Protein 1SR8 (pdb70)

Radius of gyration: 19.99 Å; Cα contacts (8 Å, |Δi|>4): 660; chains: 1; bounding box: 62×49×31 Å

Foldseek 3Di:
DAAQLFLGFDDDPQQDDDPCVRVCRLQNQWDGFNDGTFGWWFFLLLQLLFQFLQLLVQQPHFAQWDWFAALSGHIHIAGWHYHNNKIKGFTAGTQAVDDLRHRFIKIKGWDAAADEAEDAQFWDAPNHTQEDPRSVVRSVVSNVVSCVVSVNGTYMYMYTPCFQVSVVPVPCVVVRTHRGDHGDDNGRIRDRDDVSSLLRVLVSQLVAQAAEEEQDDVQQVVCCPPPVNHSYDHNRLVVVSNLVRPHHYEYTYEQVSQCVNQVHSVSNVVVCVVSVYYHHYD

Nearest PDB structures (foldseek):
  1sr8-assembly1_A  TM=1.004E+00  e=5.370E-68  Archaeoglobus fulgidus DSM 4304
  4jzy-assembly1_B  TM=3.510E-01  e=1.996E+00  Drosophila melanogaster
  2pl5-assembly1_A-2  TM=1.782E-01  e=1.543E+00  Leptospira interrogans

Solvent-accessible surface area: 13913 Å² total; per-residue (Å²): 176,17,65,0,34,12,7,60,0,82,0,13,130,161,10,53,140,73,117,64,0,101,160,50,0,176,34,0,35,43,0,5,1,85,112,35,66,11,137,5,0,0,9,6,0,0,0,0,0,0,0,0,12,0,0,1,5,5,84,108,91,164,15,108,109,13,108,0,14,6,57,25,64,20,76,3,94,2,124,16,118,12,114,151,0,71,0,83,2,138,12,80,3,35,56,47,114,141,25,45,14,85,24,10,11,0,20,0,68,33,30,171,85,78,20,19,71,25,13,134,6,3,0,52,88,98,74,128,74,13,26,45,187,23,0,75,96,3,0,62,88,1,25,81,88,2,18,190,114,32,144,30,102,11,0,0,96,0,4,0,46,82,0,97,100,26,6,126,138,47,20,21,97,174,86,38,18,127,36,1,4,23,0,92,6,52,16,0,13,15,35,0,38,20,158,74,1,9,95,4,0,16,80,0,0,98,74,55,108,114,0,0,0,0,6,22,53,122,0,4,93,77,0,118,152,103,25,99,107,36,39,9,0,21,0,8,50,55,0,73,55,0,22,133,5,110,14,84,44,8,1,0,0,79,68,34,64,0,90,105,23,20,57,35,69,86,73,10,107,83,46,8,219,99,69,72,12,153,23,18,70,48

Structure (mmCIF, N/CA/C/O backbone):
data_1SR8
#
_entry.id   1SR8
#
_cell.length_a   79.035
_cell.length_b   75.912
_cell.length_c   63.032
_cell.angle_alpha   90.00
_cell.angle_beta   113.70
_cell.angle_gamma   90.00
#
_symmetry.space_group_name_H-M   'C 1 2 1'
#
loop_
_entity.id
_entity.type
_entity.pdbx_description
1 polymer 'cobalamin biosynthesis protein (cbiD)'
2 water water
#
loop_
_atom_site.group_PDB
_atom_site.id
_atom_site.type_symbol
_atom_site.label_atom_id
_atom_site.label_alt_id
_atom_site.label_comp_id
_atom_site.label_asym_id
_atom_site.label_entity_id
_atom_site.label_seq_id
_atom_site.pdbx_PDB_ins_code
_atom_site.Cartn_x
_atom_site.Cartn_y
_atom_site.Cartn_z
_atom_site.occupancy
_atom_site.B_iso_or_equiv
_atom_site.auth_seq_id
_atom_site.auth_comp_id
_atom_site.auth_asym_id
_atom_site.auth_atom_id
_atom_site.pdbx_PDB_model_num
ATOM 1 N N . MET A 1 1 ? 3.266 84.578 19.323 1.00 40.87 1 MET A N 1
ATOM 2 C CA . MET A 1 1 ? 4.006 83.713 18.363 1.00 39.78 1 MET A CA 1
ATOM 3 C C . MET A 1 1 ? 3.203 82.460 18.017 1.00 39.24 1 MET A C 1
ATOM 4 O O . MET A 1 1 ? 2.161 82.188 18.618 1.00 39.32 1 MET A O 1
ATOM 9 N N . LEU A 1 2 ? 3.694 81.706 17.038 1.00 37.13 2 LEU A N 1
ATOM 10 C CA . LEU A 1 2 ? 3.027 80.489 16.589 1.00 35.28 2 LEU A CA 1
ATOM 11 C C . LEU A 1 2 ? 3.818 79.251 17.029 1.00 34.29 2 LEU A C 1
ATOM 12 O O . LEU A 1 2 ? 4.934 79.017 16.572 1.00 35.57 2 LEU A O 1
ATOM 17 N N . ILE A 1 3 ? 3.227 78.467 17.924 1.00 32.97 3 ILE A N 1
ATOM 18 C CA . ILE A 1 3 ? 3.859 77.262 18.455 1.00 31.18 3 ILE A CA 1
ATOM 19 C C . ILE A 1 3 ? 3.179 75.993 17.940 1.00 30.71 3 ILE A C 1
ATOM 20 O O . ILE A 1 3 ? 1.948 75.909 17.910 1.00 30.48 3 ILE A O 1
ATOM 25 N N . ASP A 1 4 ? 3.974 75.004 17.535 1.00 28.92 4 ASP A N 1
ATOM 26 C CA . ASP A 1 4 ? 3.402 73.745 17.075 1.00 26.62 4 ASP A CA 1
ATOM 27 C C . ASP A 1 4 ? 2.672 73.148 18.273 1.00 24.90 4 ASP A C 1
ATOM 28 O O . ASP A 1 4 ? 3.255 73.027 19.347 1.00 26.05 4 ASP A O 1
ATOM 33 N N . PRO A 1 5 ? 1.391 72.765 18.111 1.00 23.11 5 PRO A N 1
ATOM 34 C CA . PRO A 1 5 ? 0.641 72.194 19.236 1.00 21.66 5 PRO A CA 1
ATOM 35 C C . PRO A 1 5 ? 1.105 70.836 19.756 1.00 21.79 5 PRO A C 1
ATOM 36 O O . PRO A 1 5 ? 0.736 70.439 20.855 1.00 23.15 5 PRO A O 1
ATOM 40 N N . ILE A 1 6 ? 1.919 70.128 18.983 1.00 22.31 6 ILE A N 1
ATOM 41 C CA . ILE A 1 6 ? 2.396 68.814 19.399 1.00 22.08 6 ILE A CA 1
ATOM 42 C C . ILE A 1 6 ? 3.844 68.823 19.872 1.00 23.26 6 ILE A C 1
ATOM 43 O O . ILE A 1 6 ? 4.128 68.439 21.015 1.00 23.76 6 ILE A O 1
ATOM 48 N N . GLU A 1 7 ? 4.759 69.268 19.013 1.00 21.78 7 GLU A N 1
ATOM 49 C CA . GLU A 1 7 ? 6.160 69.288 19.391 1.00 21.19 7 GLU A CA 1
ATOM 50 C C . GLU A 1 7 ? 6.565 70.549 20.135 1.00 21.74 7 GLU A C 1
ATOM 51 O O . GLU A 1 7 ? 7.676 70.638 20.644 1.00 21.58 7 GLU A O 1
ATOM 57 N N . LEU A 1 8 ? 5.670 71.530 20.172 1.00 22.37 8 LEU A N 1
ATOM 58 C CA . LEU A 1 8 ? 5.887 72.770 20.920 1.00 24.30 8 LEU A CA 1
ATOM 59 C C . LEU A 1 8 ? 6.981 73.772 20.529 1.00 25.56 8 LEU A C 1
ATOM 60 O O . LEU A 1 8 ? 7.274 74.697 21.292 1.00 25.93 8 LEU A O 1
ATOM 65 N N . TYR A 1 9 ? 7.593 73.610 19.365 1.00 26.51 9 TYR A N 1
ATOM 66 C CA . TYR A 1 9 ? 8.609 74.566 18.954 1.00 26.13 9 TYR A CA 1
ATOM 67 C C . TYR A 1 9 ? 7.897 75.742 18.300 1.00 28.23 9 TYR A C 1
ATOM 68 O O . TYR A 1 9 ? 6.694 75.681 18.011 1.00 25.91 9 TYR A O 1
ATOM 77 N N . ARG A 1 10 ? 8.641 76.818 18.079 1.00 30.21 10 ARG A N 1
ATOM 78 C CA . ARG A 1 10 ? 8.088 78.007 17.457 1.00 32.47 10 ARG A CA 1
ATOM 79 C C . ARG A 1 10 ? 8.444 78.043 15.982 1.00 32.39 10 ARG A C 1
ATOM 80 O O . ARG A 1 10 ? 9.483 77.529 15.566 1.00 30.67 10 ARG A O 1
ATOM 88 N N . TYR A 1 11 ? 7.565 78.646 15.192 1.00 35.06 11 TYR A N 1
ATOM 89 C CA . TYR A 1 11 ? 7.798 78.770 13.764 1.00 37.86 11 TYR A CA 1
ATOM 90 C C . TYR A 1 11 ? 8.366 80.154 13.481 1.00 39.75 11 TYR A C 1
ATOM 91 O O . TYR A 1 11 ? 7.899 81.150 14.041 1.00 40.44 11 TYR A O 1
ATOM 100 N N . PRO A 1 12 ? 9.401 80.232 12.626 1.00 41.24 12 PRO A N 1
ATOM 101 C CA . PRO A 1 12 ? 10.015 81.518 12.282 1.00 43.34 12 PRO A CA 1
ATOM 102 C C . PRO A 1 12 ? 8.918 82.473 11.816 1.00 45.98 12 PRO A C 1
ATOM 103 O O . PRO A 1 12 ? 8.181 82.160 10.882 1.00 47.66 12 PRO A O 1
ATOM 107 N N . GLU A 1 13 ? 8.799 83.629 12.459 1.00 48.57 13 GLU A N 1
ATOM 108 C CA . GLU A 1 13 ? 7.756 84.575 12.080 1.00 50.75 13 GLU A CA 1
ATOM 109 C C . GLU A 1 13 ? 7.779 84.961 10.604 1.00 49.76 13 GLU A C 1
ATOM 110 O O . GLU A 1 13 ? 6.762 85.351 10.044 1.00 50.32 13 GLU A O 1
ATOM 116 N N . LYS A 1 14 ? 8.939 84.851 9.975 1.00 50.10 14 LYS A N 1
ATOM 117 C CA . LYS A 1 14 ? 9.068 85.198 8.569 1.00 50.79 14 LYS A CA 1
ATOM 118 C C . LYS A 1 14 ? 8.530 84.115 7.625 1.00 51.15 14 LYS A C 1
ATOM 119 O O . LYS A 1 14 ? 8.473 84.315 6.407 1.00 52.09 14 LYS A O 1
ATOM 125 N N . TRP A 1 15 ? 8.136 82.974 8.191 1.00 50.69 15 TRP A N 1
ATOM 126 C CA . TRP A 1 15 ? 7.593 81.847 7.420 1.00 48.44 15 TRP A CA 1
ATOM 127 C C . TRP A 1 15 ? 6.081 81.968 7.348 1.00 47.75 15 TRP A C 1
ATOM 128 O O . TRP A 1 15 ? 5.432 81.405 6.460 1.00 47.09 15 TRP A O 1
ATOM 139 N N . ILE A 1 16 ? 5.536 82.698 8.314 1.00 47.74 16 ILE A N 1
ATOM 140 C CA . ILE A 1 16 ? 4.108 82.921 8.419 1.00 47.81 16 ILE A CA 1
ATOM 141 C C . ILE A 1 16 ? 3.696 84.071 7.522 1.00 49.96 16 ILE A C 1
ATOM 142 O O . ILE A 1 16 ? 3.898 85.244 7.843 1.00 50.61 16 ILE A O 1
ATOM 147 N N . LYS A 1 17 ? 3.134 83.710 6.380 1.00 51.11 17 LYS A N 1
ATOM 148 C CA . LYS A 1 17 ? 2.656 84.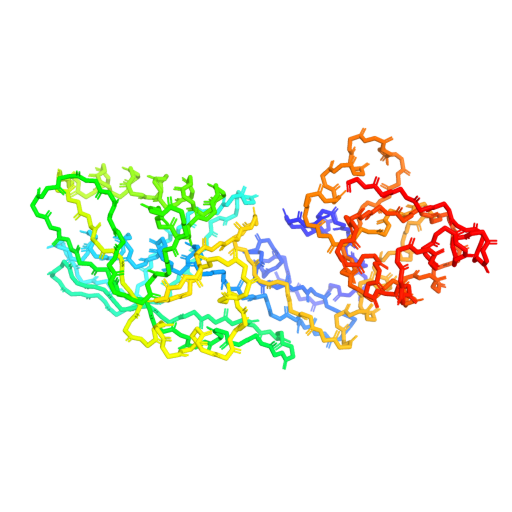658 5.387 1.00 51.82 17 LYS A CA 1
ATOM 149 C C . LYS A 1 17 ? 1.362 83.998 4.955 1.00 52.48 17 LYS A C 1
ATOM 150 O O . LYS A 1 17 ? 1.323 83.251 3.974 1.00 54.24 17 LYS A O 1
ATOM 156 N N . ASP A 1 18 ? 0.299 84.265 5.705 1.00 51.88 18 ASP A N 1
ATOM 157 C CA . ASP A 1 18 ? -0.978 83.628 5.423 1.00 50.94 18 ASP A CA 1
ATOM 158 C C . ASP A 1 18 ? -1.803 83.930 6.663 1.00 51.68 18 ASP A C 1
ATOM 159 O O . ASP A 1 18 ? -1.288 83.821 7.785 1.00 52.41 18 ASP A O 1
ATOM 164 N N . ARG A 1 19 ? -3.064 84.314 6.505 1.00 52.37 19 ARG A N 1
ATOM 165 C CA . ARG A 1 19 ? -3.879 84.560 7.703 1.00 53.12 19 ARG A CA 1
ATOM 166 C C . ARG A 1 19 ? -4.448 83.191 8.138 1.00 53.21 19 ARG A C 1
ATOM 167 O O . ARG A 1 19 ? -4.992 83.018 9.249 1.00 52.68 19 ARG A O 1
ATOM 169 N N . ASP A 1 20 ? -4.285 82.221 7.247 1.00 53.55 20 ASP A N 1
ATOM 170 C CA . ASP A 1 20 ? -4.768 80.871 7.450 1.00 53.65 20 ASP A CA 1
ATOM 171 C C . ASP A 1 20 ? -3.689 79.995 8.107 1.00 53.13 20 ASP A C 1
ATOM 172 O O . ASP A 1 20 ? -3.982 78.908 8.612 1.00 52.94 20 ASP A O 1
ATOM 177 N N . ALA A 1 21 ? -2.449 80.487 8.105 1.00 51.08 21 ALA A N 1
ATOM 178 C CA . ALA A 1 21 ? -1.298 79.773 8.662 1.00 48.48 21 ALA A CA 1
ATOM 179 C C . ALA A 1 21 ? -1.459 79.255 10.091 1.00 47.68 21 ALA A C 1
ATOM 180 O O . ALA A 1 21 ? -0.959 78.184 10.427 1.00 45.81 21 ALA A O 1
ATOM 182 N N . GLU A 1 22 ? -2.141 80.012 10.941 1.00 48.24 22 GLU A N 1
ATOM 183 C CA . GLU A 1 22 ? -2.320 79.569 12.313 1.00 48.14 22 GLU A CA 1
ATOM 184 C C . GLU A 1 22 ? -3.410 78.529 12.476 1.00 46.77 22 GLU A C 1
ATOM 185 O O . GLU A 1 22 ? -3.320 77.683 13.360 1.00 48.15 22 GLU A O 1
ATOM 191 N N . LYS A 1 23 ? -4.446 78.606 11.646 1.00 44.99 23 LYS A N 1
ATOM 192 C CA . LYS A 1 23 ? -5.552 77.655 11.716 1.00 42.95 23 LYS A CA 1
ATOM 193 C C . LYS A 1 23 ? -5.019 76.266 11.351 1.00 40.83 23 LYS A C 1
ATOM 194 O O . LYS A 1 23 ? -5.365 75.264 11.983 1.00 40.06 23 LYS A O 1
ATOM 200 N N . LYS A 1 24 ? -4.162 76.221 10.336 1.00 37.50 24 LYS A N 1
ATOM 201 C CA . LYS A 1 24 ? -3.570 74.972 9.885 1.00 36.36 24 LYS A CA 1
ATOM 202 C C . LYS A 1 24 ? -2.604 74.427 10.936 1.00 34.66 24 LYS A C 1
ATOM 203 O O . LYS A 1 24 ? -2.655 73.248 11.282 1.00 34.13 24 LYS A O 1
ATOM 209 N N . VAL A 1 25 ? -1.734 75.289 11.448 1.00 32.43 25 VAL A N 1
ATOM 210 C CA . VAL A 1 25 ? -0.768 74.883 12.460 1.00 31.89 25 VAL A CA 1
ATOM 211 C C . VAL A 1 25 ? -1.462 74.428 13.739 1.00 31.49 25 VAL A C 1
ATOM 212 O O . VAL A 1 25 ? -1.154 73.367 14.278 1.00 31.72 25 VAL A O 1
ATOM 216 N N . ARG A 1 26 ? -2.401 75.233 14.219 1.00 31.08 26 ARG A N 1
ATOM 217 C CA . ARG A 1 26 ? -3.154 74.918 15.430 1.00 32.19 26 ARG A CA 1
ATOM 218 C C . ARG A 1 26 ? -3.934 73.593 15.314 1.00 30.50 26 ARG A C 1
ATOM 219 O O . ARG A 1 26 ? -4.329 73.008 16.324 1.00 29.42 26 ARG A O 1
ATOM 227 N N . SER A 1 27 ? -4.142 73.120 14.086 1.00 28.33 27 SER A N 1
ATOM 228 C CA . SER A 1 27 ? -4.890 71.888 13.847 1.00 27.18 27 SER A CA 1
ATOM 229 C C . SER A 1 27 ? -4.061 70.614 14.028 1.00 26.92 27 SER A C 1
ATOM 230 O O . SER A 1 27 ? -4.602 69.508 14.052 1.00 27.21 27 SER A O 1
ATOM 233 N N . GLY A 1 28 ? -2.751 70.773 14.158 1.00 27.57 28 GLY A N 1
ATOM 234 C CA . GLY A 1 28 ? -1.876 69.623 14.309 1.00 26.89 28 GLY A CA 1
ATOM 235 C C . GLY A 1 28 ? -1.659 68.915 12.982 1.00 26.68 28 GLY A C 1
ATOM 236 O O . GLY A 1 28 ? -0.798 68.045 12.861 1.00 26.07 28 GLY A O 1
ATOM 237 N N . LEU A 1 29 ? -2.427 69.299 11.970 1.00 26.37 29 LEU A N 1
ATOM 238 C CA . LEU A 1 29 ? -2.311 68.662 10.665 1.00 26.90 29 LEU A CA 1
ATOM 239 C C . LEU A 1 29 ? -1.308 69.314 9.703 1.00 26.95 29 LEU A C 1
ATOM 240 O O . LEU A 1 29 ? -1.006 68.757 8.644 1.00 26.79 29 LEU A O 1
ATOM 245 N N . TYR A 1 30 ? -0.773 70.474 10.071 1.00 27.89 30 TYR A N 1
ATOM 246 C CA . TYR A 1 30 ? 0.196 71.132 9.208 1.00 27.90 30 TYR A CA 1
ATOM 247 C C . TYR A 1 30 ? 1.457 71.611 9.907 1.00 28.02 30 TYR A C 1
ATOM 248 O O . TYR A 1 30 ? 1.405 72.196 10.996 1.00 26.11 30 TYR A O 1
ATOM 257 N N . ILE A 1 31 ? 2.588 71.339 9.259 1.00 28.11 31 ILE A N 1
ATOM 258 C CA . ILE A 1 31 ? 3.899 71.776 9.717 1.00 28.65 31 ILE A CA 1
ATOM 259 C C . ILE A 1 31 ? 4.312 72.840 8.697 1.00 31.44 31 ILE A C 1
ATOM 260 O O . ILE A 1 31 ? 4.588 72.542 7.533 1.00 31.39 31 ILE A O 1
ATOM 265 N N . LEU A 1 32 ? 4.330 74.086 9.135 1.00 33.20 32 LEU A N 1
ATOM 266 C CA . LEU A 1 32 ? 4.696 75.189 8.267 1.00 35.09 32 LEU A CA 1
ATOM 267 C C . LEU A 1 32 ? 6.180 75.122 7.930 1.00 35.91 32 LEU A C 1
ATOM 268 O O . LEU A 1 32 ? 7.007 74.837 8.794 1.00 34.04 32 LEU A O 1
ATOM 273 N N . THR A 1 33 ? 6.509 75.352 6.662 1.00 37.90 33 THR A N 1
ATOM 274 C CA . THR A 1 33 ? 7.901 75.351 6.229 1.00 39.46 33 THR A CA 1
ATOM 275 C C . THR A 1 33 ? 8.266 76.722 5.665 1.00 41.54 33 THR A C 1
ATOM 276 O O . THR A 1 33 ? 7.431 77.634 5.593 1.00 39.90 33 THR A O 1
ATOM 280 N N . GLU A 1 34 ? 9.527 76.850 5.270 1.00 44.33 34 GLU A N 1
ATOM 281 C CA . GLU A 1 34 ? 10.061 78.087 4.711 1.00 47.19 34 GLU A CA 1
ATOM 282 C C . GLU A 1 34 ? 9.226 78.525 3.500 1.00 48.42 34 GLU A C 1
ATOM 283 O O . GLU A 1 34 ? 8.938 79.711 3.322 1.00 48.63 34 GLU A O 1
ATOM 289 N N . ASP A 1 35 ? 8.825 77.552 2.685 1.00 48.92 35 ASP A N 1
ATOM 290 C CA . ASP A 1 35 ? 8.030 77.828 1.494 1.00 49.27 35 ASP A CA 1
ATOM 291 C C . ASP A 1 35 ? 6.857 76.858 1.326 1.00 47.36 35 ASP A C 1
ATOM 292 O O . ASP A 1 35 ? 6.853 76.027 0.416 1.00 49.54 35 ASP A O 1
ATOM 297 N N . GLY A 1 36 ? 5.862 76.967 2.200 1.00 44.54 36 GLY A N 1
ATOM 298 C CA . GLY A 1 36 ? 4.709 76.088 2.101 1.00 41.20 36 GLY A CA 1
ATOM 299 C C . GLY A 1 36 ? 4.372 75.358 3.383 1.00 39.25 36 GLY A C 1
ATOM 300 O O . GLY A 1 36 ? 4.713 75.819 4.471 1.00 38.01 36 GLY A O 1
ATOM 301 N N . TYR A 1 37 ? 3.706 74.213 3.248 1.00 38.59 37 TYR A N 1
ATOM 302 C CA . TYR A 1 37 ? 3.298 73.393 4.389 1.00 38.56 37 TYR A CA 1
ATOM 303 C C . TYR A 1 37 ? 3.613 71.914 4.163 1.00 37.46 37 TYR A C 1
ATOM 304 O O . TYR A 1 37 ? 3.721 71.458 3.025 1.00 38.92 37 TYR A O 1
ATOM 313 N N . LEU A 1 38 ? 3.787 71.177 5.257 1.00 35.19 38 LEU A N 1
ATOM 314 C CA . LEU A 1 38 ? 3.995 69.733 5.194 1.00 32.23 38 LEU A CA 1
ATOM 315 C C . LEU A 1 38 ? 2.748 69.212 5.902 1.00 31.55 38 LEU A C 1
ATOM 316 O O . LEU A 1 38 ? 2.317 69.779 6.910 1.00 30.66 38 LEU A O 1
ATOM 321 N N . ARG A 1 39 ? 2.153 68.156 5.361 1.00 31.07 39 ARG A N 1
ATOM 322 C CA . ARG A 1 39 ? 0.935 67.587 5.931 1.00 30.48 39 ARG A CA 1
ATOM 323 C C . ARG A 1 39 ? 1.197 66.408 6.880 1.00 27.43 39 ARG A C 1
ATOM 324 O O . ARG A 1 39 ? 1.893 65.457 6.530 1.00 25.92 39 ARG A O 1
ATOM 332 N N . ARG A 1 40 ? 0.653 66.493 8.090 1.00 25.60 40 ARG A N 1
ATOM 333 C CA . ARG A 1 40 ? 0.776 65.403 9.052 1.00 25.29 40 ARG A CA 1
ATOM 334 C C . ARG A 1 40 ? -0.350 64.420 8.729 1.00 25.95 40 ARG A C 1
ATOM 335 O O . ARG A 1 40 ? -1.359 64.798 8.126 1.00 25.66 40 ARG A O 1
ATOM 343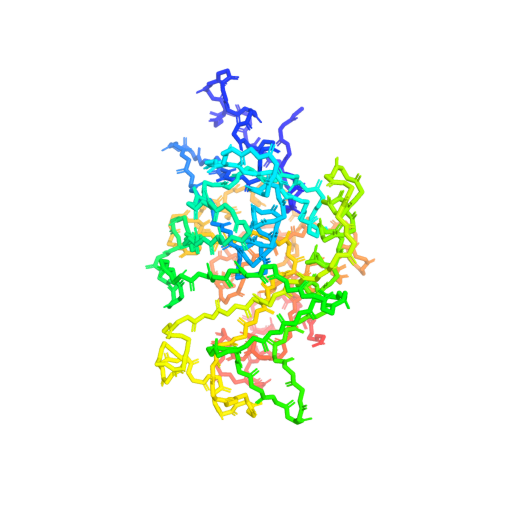 N N . GLY A 1 41 ? -0.187 63.166 9.134 1.00 24.81 41 GLY A N 1
ATOM 344 C CA . GLY A 1 41 ? -1.228 62.182 8.895 1.00 22.44 41 GLY A CA 1
ATOM 345 C C . GLY A 1 41 ? -1.882 61.827 10.213 1.00 21.53 41 GLY A C 1
ATOM 346 O O . GLY A 1 41 ? -1.634 62.483 11.226 1.00 19.71 41 GLY A O 1
ATOM 347 N N . ILE A 1 42 ? -2.739 60.811 10.202 1.00 20.93 42 ILE A N 1
ATOM 348 C CA . ILE A 1 42 ? -3.393 60.349 11.421 1.00 20.39 42 ILE A CA 1
ATOM 349 C C . ILE A 1 42 ? -2.922 58.921 11.641 1.00 20.68 42 ILE A C 1
ATOM 350 O O . ILE A 1 42 ? -2.734 58.167 10.683 1.00 21.31 42 ILE A O 1
ATOM 355 N N . THR A 1 43 ? -2.714 58.552 12.898 1.00 19.22 43 THR A N 1
ATOM 356 C CA . THR A 1 43 ? -2.254 57.210 13.228 1.00 18.14 43 THR A CA 1
ATOM 357 C C . THR A 1 43 ? -3.366 56.160 13.100 1.00 18.91 43 THR A C 1
ATOM 358 O O . THR A 1 43 ? -4.538 56.492 12.944 1.00 18.35 43 THR A O 1
ATOM 362 N N . THR A 1 44 ? -2.974 54.890 13.172 1.00 18.63 44 THR A N 1
ATOM 363 C CA . THR A 1 44 ? -3.914 53.779 13.139 1.00 18.08 44 THR A CA 1
ATOM 364 C C . THR A 1 44 ? -4.844 53.938 14.355 1.00 17.83 44 THR A C 1
ATOM 365 O O . THR A 1 44 ? -6.027 53.592 14.310 1.00 16.37 44 THR A O 1
ATOM 369 N N . GLY A 1 45 ? -4.293 54.476 15.442 1.00 16.46 45 GLY A N 1
ATOM 370 C CA . GLY A 1 45 ? -5.076 54.689 16.647 1.00 16.44 45 GLY A CA 1
ATOM 371 C C . GLY A 1 45 ? -6.143 55.742 16.415 1.00 17.65 45 GLY A C 1
ATOM 372 O O . GLY A 1 45 ? -7.294 55.576 16.834 1.00 17.95 45 GLY A O 1
ATOM 373 N N . THR A 1 46 ? -5.781 56.827 15.735 1.00 16.74 46 THR A N 1
ATOM 374 C CA . THR A 1 46 ? -6.747 57.882 15.469 1.00 16.20 46 THR A CA 1
ATOM 375 C C . THR A 1 46 ? -7.765 57.444 14.422 1.00 16.20 46 THR A C 1
ATOM 376 O O . THR A 1 46 ? -8.931 57.830 14.483 1.00 16.22 46 THR A O 1
ATOM 380 N N . THR A 1 47 ? -7.322 56.640 13.462 1.00 16.47 47 THR A N 1
ATOM 381 C CA . THR A 1 47 ? -8.210 56.161 12.409 1.00 17.95 47 THR A CA 1
ATOM 382 C C . THR A 1 47 ? -9.211 55.195 13.027 1.00 19.43 47 THR A C 1
ATOM 383 O O . THR A 1 47 ? -10.398 55.205 12.685 1.00 21.25 47 THR A O 1
ATOM 387 N N . ALA A 1 48 ? -8.738 54.378 13.961 1.00 19.40 48 ALA A N 1
ATOM 388 C CA . ALA A 1 48 ? -9.611 53.433 14.644 1.00 18.94 48 ALA A CA 1
ATOM 389 C C . ALA A 1 48 ? -10.661 54.205 15.451 1.00 19.81 48 ALA A C 1
ATOM 390 O O . ALA A 1 48 ? -11.847 53.843 15.471 1.00 19.08 48 ALA A O 1
ATOM 392 N N . SER A 1 49 ? -10.223 55.277 16.112 1.00 19.64 49 SER A N 1
ATOM 393 C CA . SER A 1 49 ? -11.125 56.095 16.912 1.00 18.87 49 SER A CA 1
ATOM 394 C C . SER A 1 49 ? -12.207 56.698 16.036 1.00 18.85 49 SER A C 1
ATOM 395 O O . SER A 1 49 ? -13.387 56.703 16.404 1.00 19.20 49 SER A O 1
ATOM 398 N N . ALA A 1 50 ? -11.801 57.209 14.878 1.00 16.92 50 ALA A N 1
ATOM 399 C CA . ALA A 1 50 ? -12.745 57.822 13.954 1.00 16.78 50 ALA A CA 1
ATOM 400 C C . ALA A 1 50 ? -13.790 56.806 13.514 1.00 16.78 50 ALA A C 1
ATOM 401 O O . ALA A 1 50 ? -14.983 57.117 13.482 1.00 18.71 50 ALA A O 1
ATOM 403 N N . ALA A 1 51 ? -13.348 55.593 13.188 1.00 16.84 51 ALA A N 1
ATOM 404 C CA . ALA A 1 51 ? -14.268 54.536 12.757 1.00 17.07 51 ALA A CA 1
ATOM 405 C C . ALA A 1 51 ? -15.292 54.241 13.845 1.00 17.58 51 ALA A C 1
ATOM 406 O O . ALA A 1 51 ? -16.490 54.173 13.581 1.00 18.85 51 ALA A O 1
ATOM 408 N N . ALA A 1 52 ? -14.818 54.078 15.075 1.00 17.90 52 ALA A N 1
ATOM 409 C CA . ALA A 1 52 ? -15.704 53.791 16.200 1.00 16.87 52 ALA A CA 1
ATOM 410 C C . ALA A 1 52 ? -16.716 54.905 16.422 1.00 17.74 52 ALA A C 1
ATOM 411 O O . ALA A 1 52 ? -17.912 54.649 16.561 1.00 18.06 52 ALA A O 1
ATOM 413 N N . VAL A 1 53 ? -16.235 56.142 16.468 1.00 18.34 53 VAL A N 1
ATOM 414 C CA . VAL A 1 53 ? -17.116 57.283 16.672 1.00 19.83 53 VAL A CA 1
ATOM 415 C C . VAL A 1 53 ? -18.146 57.417 15.547 1.00 22.39 53 VAL A C 1
ATOM 416 O O . VAL A 1 53 ? -19.316 57.699 15.804 1.00 24.02 53 VAL A O 1
ATOM 420 N N . ALA A 1 54 ? -17.716 57.205 14.304 1.00 23.55 54 ALA A N 1
ATOM 421 C CA . ALA A 1 54 ? -18.620 57.312 13.159 1.00 23.57 54 ALA A CA 1
ATOM 422 C C . ALA A 1 54 ? -19.693 56.219 13.167 1.00 24.28 54 ALA A C 1
ATOM 423 O O . ALA A 1 54 ? -20.839 56.459 12.798 1.00 25.26 54 ALA A O 1
ATOM 425 N N . ALA A 1 55 ? -19.326 55.016 13.582 1.00 23.47 55 ALA A N 1
ATOM 426 C CA . ALA A 1 55 ? -20.286 53.928 13.628 1.00 24.30 55 ALA A CA 1
ATOM 427 C C . ALA A 1 55 ? -21.428 54.237 14.604 1.00 26.00 55 ALA A C 1
ATOM 428 O O . ALA A 1 55 ? -22.599 53.996 14.293 1.00 26.26 55 ALA A O 1
ATOM 430 N N . ILE A 1 56 ? -21.088 54.770 15.780 1.00 26.18 56 ILE A N 1
ATOM 431 C CA . ILE A 1 56 ? -22.084 55.116 16.803 1.00 26.93 56 ILE A CA 1
ATOM 432 C C . ILE A 1 56 ? -22.954 56.292 16.361 1.00 27.89 56 ILE A C 1
ATOM 433 O O . ILE A 1 56 ? -24.172 56.262 16.484 1.00 29.54 56 ILE A O 1
ATOM 438 N N . ALA A 1 57 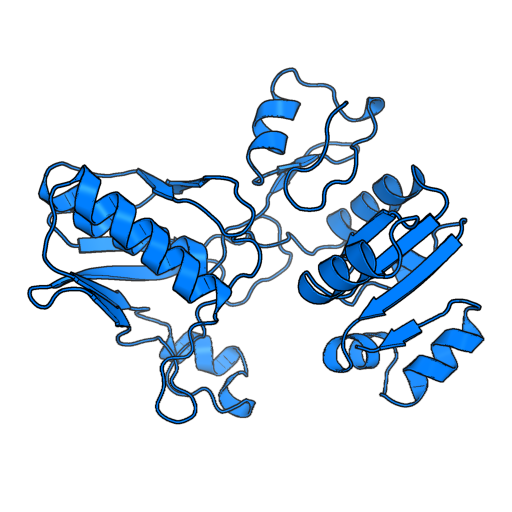? -22.311 57.332 15.857 1.00 27.67 57 ALA A N 1
ATOM 439 C CA . ALA A 1 57 ? -23.005 58.512 15.390 1.00 27.74 57 ALA A CA 1
ATOM 440 C C . ALA A 1 57 ? -23.940 58.208 14.214 1.00 30.34 57 ALA A C 1
ATOM 441 O O . ALA A 1 57 ? -25.034 58.768 14.128 1.00 31.70 57 ALA A O 1
ATOM 443 N N . SER A 1 58 ? -23.515 57.322 13.316 1.00 31.29 58 SER A N 1
ATOM 444 C CA . SER A 1 58 ? -24.310 56.980 12.132 1.00 32.81 58 SER A CA 1
ATOM 445 C C . SER A 1 58 ? -25.627 56.288 12.448 1.00 34.99 58 SER A C 1
ATOM 446 O O . SER A 1 58 ? -26.489 56.148 11.581 1.00 35.53 58 SER A O 1
ATOM 449 N N . LEU A 1 59 ? -25.787 55.845 13.685 1.00 36.92 59 LEU A N 1
ATOM 450 C CA . LEU A 1 59 ? -27.024 55.192 14.073 1.00 39.77 59 LEU A CA 1
ATOM 451 C C . LEU A 1 59 ? -28.181 56.178 14.068 1.00 42.49 59 LEU A C 1
ATOM 452 O O . LEU A 1 59 ? -29.282 55.850 13.634 1.00 43.64 59 LEU A O 1
ATOM 457 N N . LYS A 1 60 ? -27.929 57.389 14.554 1.00 45.45 60 LYS A N 1
ATOM 458 C CA . LYS A 1 60 ? -28.974 58.401 14.609 1.00 47.96 60 LYS A CA 1
ATOM 459 C C . LYS A 1 60 ? -28.871 59.544 13.598 1.00 48.82 60 LYS A C 1
ATOM 460 O O . LYS A 1 60 ? -29.418 60.626 13.831 1.00 48.77 60 LYS A O 1
ATOM 466 N N . GLU A 1 61 ? -28.189 59.297 12.477 1.00 49.46 61 GLU A N 1
ATOM 467 C CA . GLU A 1 61 ? -28.019 60.298 11.418 1.00 49.39 61 GLU A CA 1
ATOM 468 C C . GLU A 1 61 ? -26.866 59.954 10.479 1.00 48.80 61 GLU A C 1
ATOM 469 O O . GLU A 1 61 ? -25.954 59.215 10.847 1.00 48.65 61 GLU A O 1
ATOM 475 N N . LYS A 1 62 ? -26.909 60.496 9.266 1.00 48.87 62 LYS A N 1
ATOM 476 C CA . LYS A 1 62 ? -25.865 60.231 8.284 1.00 48.76 62 LYS A CA 1
ATOM 477 C C . LYS A 1 62 ? -24.580 60.951 8.681 1.00 46.62 62 LYS A C 1
ATOM 478 O O . LYS A 1 62 ? -24.604 62.117 9.090 1.00 46.43 62 LYS A O 1
ATOM 484 N N . VAL A 1 63 ? -23.462 60.238 8.566 1.00 44.53 63 VAL A N 1
ATOM 485 C CA . VAL A 1 63 ? -22.155 60.777 8.933 1.00 41.51 63 VAL A CA 1
ATOM 486 C C . VAL A 1 63 ? -21.183 60.767 7.762 1.00 39.61 63 VAL A C 1
ATOM 487 O O . VAL A 1 63 ? -21.146 59.822 6.972 1.00 39.40 63 VAL A O 1
ATOM 491 N N . GLU A 1 64 ? -20.389 61.827 7.667 1.00 38.14 64 GLU A N 1
ATOM 492 C CA . GLU A 1 64 ? -19.397 61.948 6.614 1.00 36.73 64 GLU A CA 1
ATOM 493 C C . GLU A 1 64 ? -18.087 62.407 7.213 1.00 34.92 64 GLU A C 1
ATOM 494 O O . GLU A 1 64 ? -17.044 62.312 6.579 1.00 35.29 64 GLU A O 1
ATOM 500 N N . LYS A 1 65 ? -18.161 62.919 8.437 1.00 34.00 65 LYS A N 1
ATOM 501 C CA . LYS A 1 65 ? -16.995 63.401 9.179 1.00 32.64 65 LYS A CA 1
ATOM 502 C C . LYS A 1 65 ? -17.290 63.312 10.668 1.00 30.83 65 LYS A C 1
ATOM 503 O O . LYS A 1 65 ? -18.436 63.449 11.098 1.00 29.72 65 LYS A O 1
ATOM 509 N N . VAL A 1 66 ? -16.257 63.067 11.456 1.00 29.26 66 VAL A N 1
ATOM 510 C CA . VAL A 1 66 ? -16.418 63.008 12.903 1.00 27.93 66 VAL A CA 1
ATOM 511 C C . VAL A 1 66 ? -15.218 63.714 13.501 1.00 27.07 66 VAL A C 1
ATOM 512 O O . VAL A 1 66 ? -14.198 63.906 12.839 1.00 26.66 66 VAL A O 1
ATOM 516 N N . LYS A 1 67 ? -15.347 64.121 14.751 1.00 26.37 67 LYS A N 1
ATOM 517 C CA . LYS A 1 67 ? -14.249 64.775 15.422 1.00 25.93 67 LYS A CA 1
ATOM 518 C C . LYS A 1 67 ? -13.792 63.824 16.518 1.00 24.43 67 LYS A C 1
ATOM 519 O O . LYS A 1 67 ? -14.610 63.306 17.277 1.00 24.90 67 LYS A O 1
ATOM 525 N N . VAL A 1 68 ? -12.494 63.563 16.583 1.00 21.39 68 VAL A N 1
ATOM 526 C CA . VAL A 1 68 ? -11.976 62.679 17.615 1.00 21.22 68 VAL A CA 1
ATOM 527 C C . VAL A 1 68 ? -10.869 63.357 18.413 1.00 21.18 68 VAL A C 1
ATOM 528 O O . VAL A 1 68 ? -10.123 64.191 17.885 1.00 20.98 68 VAL A O 1
ATOM 532 N N . SER A 1 69 ? -10.785 63.018 19.696 1.00 19.19 69 SER A N 1
ATOM 533 C CA . SER A 1 69 ? -9.748 63.578 20.543 1.00 19.72 69 SER A CA 1
ATOM 534 C C . SER A 1 69 ? -8.495 62.746 20.280 1.00 19.81 69 SER A C 1
ATOM 535 O O . SER A 1 69 ? -8.585 61.621 19.785 1.00 17.64 69 SER A O 1
ATOM 538 N N . THR A 1 70 ? -7.327 63.310 20.579 1.00 20.70 70 THR A N 1
ATOM 539 C CA . THR A 1 70 ? -6.056 62.619 20.366 1.00 19.38 70 THR A CA 1
ATOM 540 C C . THR A 1 70 ? -5.248 62.715 21.643 1.00 20.60 70 THR A C 1
ATOM 541 O O . THR A 1 70 ? -5.522 63.567 22.490 1.00 20.06 70 THR A O 1
ATOM 545 N N . PRO A 1 71 ? -4.240 61.838 21.802 1.00 21.94 71 PRO A N 1
ATOM 546 C CA . PRO A 1 71 ? -3.402 61.860 23.003 1.00 22.75 71 PRO A CA 1
ATOM 547 C C . PRO A 1 71 ? -2.716 63.220 23.185 1.00 24.22 71 PRO A C 1
ATOM 548 O O . PRO A 1 71 ? -2.515 63.670 24.312 1.00 24.23 71 PRO A O 1
ATOM 552 N N . ALA A 1 72 ? -2.365 63.864 22.069 1.00 25.14 72 ALA A N 1
ATOM 553 C CA . ALA A 1 72 ? -1.698 65.166 22.084 1.00 25.36 72 ALA A CA 1
ATOM 554 C C . ALA A 1 72 ? -2.631 66.271 22.552 1.00 26.41 72 ALA A C 1
ATOM 555 O O . ALA A 1 72 ? -2.188 67.379 22.835 1.00 29.76 72 ALA A O 1
ATOM 557 N N . GLY A 1 73 ? -3.923 65.969 22.632 1.00 25.87 73 GLY A N 1
ATOM 558 C CA . GLY A 1 73 ? -4.881 66.959 23.086 1.00 26.35 73 GLY A CA 1
ATOM 559 C C . GLY A 1 73 ? -5.459 67.836 21.989 1.00 27.53 73 GLY A C 1
ATOM 560 O O . GLY A 1 73 ? -6.148 68.816 22.272 1.00 28.00 73 GLY A O 1
ATOM 561 N N . VAL A 1 74 ? -5.179 67.488 20.736 1.00 27.88 74 VAL A N 1
ATOM 562 C CA . VAL A 1 74 ? -5.682 68.238 19.579 1.00 27.57 74 VAL A CA 1
ATOM 563 C C . VAL A 1 74 ? -6.781 67.427 18.868 1.00 26.27 74 VAL A C 1
ATOM 564 O O . VAL A 1 74 ? -6.499 66.391 18.262 1.00 25.74 74 VAL A O 1
ATOM 568 N N . ASP A 1 75 ? -8.029 67.879 18.950 1.00 26.36 75 ASP A N 1
ATOM 569 C CA . ASP A 1 75 ? -9.115 67.159 18.289 1.00 26.09 75 ASP A CA 1
ATOM 570 C C . ASP A 1 75 ? -8.930 67.263 16.788 1.00 26.70 75 ASP A C 1
ATOM 571 O O . ASP A 1 75 ? -8.541 68.314 16.281 1.00 25.94 75 ASP A O 1
ATOM 576 N N . VAL A 1 76 ? -9.199 66.173 16.079 1.00 27.31 76 VAL A N 1
ATOM 577 C CA . VAL A 1 76 ? -9.041 66.163 14.630 1.00 29.45 76 VAL A CA 1
ATOM 578 C C . VAL A 1 76 ? -10.301 65.707 13.930 1.00 30.54 76 VAL A C 1
ATOM 579 O O . VAL A 1 76 ? -10.969 64.781 14.375 1.00 31.56 76 VAL A O 1
ATOM 583 N N . GLU A 1 77 ? -10.622 66.357 12.823 1.00 30.38 77 GLU A N 1
ATOM 584 C CA . GLU A 1 77 ? -11.799 65.987 12.067 1.00 30.40 77 GLU A CA 1
ATOM 585 C C . GLU A 1 77 ? -11.353 64.989 10.996 1.00 30.14 77 GLU A C 1
ATOM 586 O O . GLU A 1 77 ? -10.396 65.228 10.254 1.00 29.41 77 GLU A O 1
ATOM 592 N N . VAL A 1 78 ? -12.043 63.854 10.942 1.00 29.67 78 VAL A N 1
ATOM 593 C CA . VAL A 1 78 ? -11.724 62.786 9.999 1.00 28.05 78 VAL A CA 1
ATOM 594 C C . VAL A 1 78 ? -12.914 62.479 9.090 1.00 30.06 78 VAL A C 1
ATOM 595 O O . VAL A 1 78 ? -14.059 62.377 9.549 1.00 28.43 78 VAL A O 1
ATOM 599 N N . GLU A 1 79 ? -12.634 62.340 7.797 1.00 30.63 79 GLU A N 1
ATOM 600 C CA . GLU A 1 79 ? -13.673 62.014 6.834 1.00 32.17 79 GLU A CA 1
ATOM 601 C C . GLU A 1 79 ? -13.919 60.515 6.899 1.00 30.44 79 GLU A C 1
ATOM 602 O O . GLU A 1 79 ? -12.982 59.721 6.914 1.00 28.85 79 GLU A O 1
ATOM 608 N N . VAL A 1 80 ? -15.187 60.133 6.952 1.00 29.74 80 VAL A N 1
ATOM 609 C CA . VAL A 1 80 ? -15.543 58.731 7.049 1.00 29.42 80 VAL A CA 1
ATOM 610 C C . VAL A 1 80 ? -16.708 58.400 6.122 1.00 32.22 80 VAL A C 1
ATOM 611 O O . VAL A 1 80 ? -17.328 59.291 5.534 1.00 32.31 80 VAL A O 1
ATOM 615 N N . GLU A 1 81 ? -16.986 57.108 5.998 1.00 33.74 81 GLU A N 1
ATOM 616 C CA . GLU A 1 81 ? -18.097 56.607 5.201 1.00 35.57 81 GLU A CA 1
ATOM 617 C C . GLU A 1 81 ? -18.868 55.733 6.185 1.00 34.71 81 GLU A C 1
ATOM 618 O O . GLU A 1 81 ? -18.576 54.551 6.341 1.00 34.99 81 GLU A O 1
ATOM 624 N N . ALA A 1 82 ? -19.840 56.323 6.864 1.00 34.98 82 ALA A N 1
ATOM 625 C CA . ALA A 1 82 ? -20.606 55.586 7.855 1.00 36.66 82 ALA A CA 1
ATOM 626 C C . ALA A 1 82 ? -22.099 55.537 7.548 1.00 38.26 82 ALA A C 1
ATOM 627 O O . ALA A 1 82 ? -22.655 56.464 6.957 1.00 38.64 82 ALA A O 1
ATOM 629 N N . GLU A 1 83 ? -22.744 54.449 7.960 1.00 39.25 83 GLU A N 1
ATOM 630 C CA . GLU A 1 83 ? -24.175 54.290 7.743 1.00 40.23 83 GLU A CA 1
ATOM 631 C C . GLU A 1 83 ? -24.777 53.200 8.619 1.00 38.49 83 GLU A C 1
ATOM 632 O O . GLU A 1 83 ? -24.361 52.045 8.564 1.00 38.00 83 GLU A O 1
ATOM 638 N N . LYS A 1 84 ? -25.754 53.586 9.433 1.00 38.10 84 LYS A N 1
ATOM 639 C CA . LYS A 1 84 ? -26.457 52.666 10.327 1.00 38.44 84 LYS A CA 1
ATOM 640 C C . LYS A 1 84 ? -25.586 51.722 11.150 1.00 37.71 84 LYS A C 1
ATOM 641 O O . LYS A 1 84 ? -25.719 50.498 11.045 1.00 37.82 84 LYS A O 1
ATOM 647 N N . GLY A 1 85 ? -24.698 52.280 11.966 1.00 35.71 85 GLY A N 1
ATOM 648 C CA . GLY A 1 85 ? -23.858 51.447 12.805 1.00 33.23 85 GLY A CA 1
ATOM 649 C C . GLY A 1 85 ? -22.622 50.855 12.159 1.00 32.71 85 GLY A C 1
ATOM 650 O O . GLY A 1 85 ? -21.894 50.098 12.802 1.00 32.40 85 GLY A O 1
ATOM 651 N N . PHE A 1 86 ? -22.374 51.179 10.894 1.00 30.93 86 PHE A N 1
ATOM 652 C CA . PHE A 1 86 ? -21.196 50.662 10.213 1.00 29.22 86 PHE A CA 1
ATOM 653 C C . PHE A 1 86 ? -20.368 51.829 9.707 1.00 29.87 86 PHE A C 1
ATOM 654 O O . PHE A 1 86 ? -20.917 52.814 9.215 1.00 30.60 86 PHE A O 1
ATOM 662 N N . ALA A 1 87 ? -19.049 51.729 9.833 1.00 29.72 87 ALA A N 1
ATOM 663 C CA . ALA A 1 87 ? -18.164 52.798 9.366 1.00 28.75 87 ALA A CA 1
ATOM 664 C C . ALA A 1 87 ? -16.907 52.252 8.710 1.00 27.99 87 ALA A C 1
ATOM 665 O O . ALA A 1 87 ? -16.406 51.193 9.065 1.00 27.61 87 ALA A O 1
ATOM 667 N N . ARG A 1 88 ? -16.406 53.003 7.743 1.00 28.90 88 ARG A N 1
ATOM 668 C CA . ARG A 1 88 ? -15.219 52.639 6.991 1.00 28.97 88 ARG A CA 1
ATOM 669 C C . ARG A 1 88 ? -14.366 53.905 6.956 1.00 28.23 88 ARG A C 1
ATOM 670 O O . ARG A 1 88 ? -14.834 54.954 6.506 1.00 27.16 88 ARG A O 1
ATOM 678 N N . VAL A 1 89 ? -13.132 53.822 7.446 1.00 25.87 89 VAL A N 1
ATOM 679 C CA . VAL A 1 89 ? -12.250 54.992 7.467 1.00 24.60 89 VAL A CA 1
ATOM 680 C C . VAL A 1 89 ? -10.865 54.620 6.981 1.00 23.40 89 VAL A C 1
ATOM 681 O O . VAL A 1 89 ? -10.303 53.618 7.400 1.00 24.10 89 VAL A O 1
ATOM 685 N N . ARG A 1 90 ? -10.309 55.435 6.098 1.00 23.35 90 ARG A N 1
ATOM 686 C CA . ARG A 1 90 ? -8.991 55.161 5.551 1.00 24.55 90 ARG A CA 1
ATOM 687 C C . ARG A 1 90 ? -7.953 56.033 6.250 1.00 24.32 90 ARG A C 1
ATOM 688 O O . ARG A 1 90 ? -8.156 57.232 6.444 1.00 24.02 90 ARG A O 1
ATOM 696 N N . LYS A 1 91 ? -6.847 55.421 6.648 1.00 23.18 91 LYS A N 1
ATOM 697 C CA . LYS A 1 91 ? -5.779 56.165 7.294 1.00 23.73 91 LYS A CA 1
ATOM 698 C C . LYS A 1 91 ? -4.963 56.908 6.241 1.00 23.84 91 LYS A C 1
ATOM 699 O O . LYS A 1 91 ? -4.722 56.383 5.146 1.00 25.04 91 LYS A O 1
ATOM 705 N N . PHE A 1 92 ? -4.543 58.127 6.563 1.00 23.55 92 PHE A N 1
ATOM 706 C CA . PHE A 1 92 ? -3.696 58.883 5.647 1.00 21.71 92 PHE A CA 1
ATOM 707 C C . PHE A 1 92 ? -2.438 59.273 6.396 1.00 21.14 92 PHE A C 1
ATOM 708 O O . PHE A 1 92 ? -2.492 59.604 7.581 1.00 20.02 92 PHE A O 1
ATOM 716 N N . SER A 1 93 ? -1.301 59.209 5.712 1.00 22.44 93 SER A N 1
ATOM 717 C CA . SER A 1 93 ? -0.020 59.528 6.334 1.00 23.82 93 SER A CA 1
ATOM 718 C C . SER A 1 93 ? 0.564 60.905 5.991 1.00 23.71 93 SER A C 1
ATOM 719 O O . SER A 1 93 ? 1.723 61.173 6.282 1.00 24.85 93 SER A O 1
ATOM 722 N N . GLY A 1 94 ? -0.233 61.783 5.393 1.00 23.46 94 GLY A N 1
ATOM 723 C CA . GLY A 1 94 ? 0.272 63.098 5.046 1.00 23.92 94 GLY A CA 1
ATOM 724 C C . GLY A 1 94 ? 1.466 63.005 4.114 1.00 25.75 94 GLY A C 1
ATOM 725 O O . GLY A 1 94 ? 1.480 62.176 3.205 1.00 26.79 94 GLY A O 1
ATOM 726 N N . ASP A 1 95 ? 2.483 63.832 4.333 1.00 24.93 95 ASP A N 1
ATOM 727 C CA . ASP A 1 95 ? 3.651 63.808 3.463 1.00 25.34 95 ASP A CA 1
ATOM 728 C C . ASP A 1 95 ? 4.770 62.858 3.873 1.00 26.36 95 ASP A C 1
ATOM 729 O O . ASP A 1 95 ? 5.923 63.032 3.478 1.00 27.24 95 ASP A O 1
ATOM 734 N N . HIS A 1 96 ? 4.433 61.847 4.660 1.00 25.80 96 HIS A N 1
ATOM 735 C CA . HIS A 1 96 ? 5.427 60.868 5.074 1.00 28.07 96 HIS A CA 1
ATOM 736 C C . HIS A 1 96 ? 5.937 60.210 3.790 1.00 30.73 96 HIS A C 1
ATOM 737 O O . HIS A 1 96 ? 5.154 59.629 3.045 1.00 32.08 96 HIS A O 1
ATOM 744 N N . GLU A 1 97 ? 7.237 60.301 3.524 1.00 32.62 97 GLU A N 1
ATOM 745 C CA . GLU A 1 97 ? 7.795 59.725 2.304 1.00 34.02 97 GLU A CA 1
ATOM 746 C C . GLU A 1 97 ? 7.345 58.292 2.062 1.00 33.59 97 GLU A C 1
ATOM 747 O O . GLU A 1 97 ? 7.334 57.836 0.923 1.00 35.76 97 GLU A O 1
ATOM 753 N N . PHE A 1 98 ? 7.003 57.572 3.125 1.00 32.84 98 PHE A N 1
ATOM 754 C CA . PHE A 1 98 ? 6.511 56.201 2.986 1.00 31.21 98 PHE A CA 1
ATOM 755 C C . PHE A 1 98 ? 6.116 55.483 4.274 1.00 30.60 98 PHE A C 1
ATOM 756 O O . PHE A 1 98 ? 6.961 55.008 5.027 1.00 32.23 98 PHE A O 1
ATOM 764 N N . ASP A 1 99 ? 4.812 55.386 4.491 1.00 29.07 99 ASP A N 1
ATOM 765 C CA . ASP A 1 99 ? 4.245 54.726 5.656 1.00 27.14 99 ASP A CA 1
ATOM 766 C C . ASP A 1 99 ? 3.518 53.492 5.111 1.00 26.73 99 ASP A C 1
ATOM 767 O O . ASP A 1 99 ? 2.523 53.619 4.406 1.00 25.84 99 ASP A O 1
ATOM 772 N N . VAL A 1 100 ? 4.009 52.302 5.440 1.00 27.59 100 VAL A N 1
ATOM 773 C CA . VAL A 1 100 ? 3.413 51.064 4.929 1.00 28.49 100 VAL A CA 1
ATOM 774 C C . VAL A 1 100 ? 1.905 50.889 5.123 1.00 28.89 100 VAL A C 1
ATOM 775 O O . VAL A 1 100 ? 1.275 50.161 4.357 1.00 30.04 100 VAL A O 1
ATOM 779 N N . THR A 1 101 ? 1.323 51.544 6.131 1.00 27.87 101 THR A N 1
ATOM 780 C CA . THR A 1 101 ? -0.113 51.429 6.369 1.00 26.87 101 THR A CA 1
ATOM 781 C C . THR A 1 101 ? -0.900 52.636 5.887 1.00 26.62 101 THR A C 1
ATOM 782 O O . THR A 1 101 ? -2.076 52.789 6.212 1.00 28.24 101 THR A O 1
ATOM 786 N N . ASN A 1 102 ? -0.260 53.507 5.119 1.00 25.47 102 ASN A N 1
ATOM 787 C CA . ASN A 1 102 ? -0.969 54.666 4.585 1.00 25.20 102 ASN A CA 1
ATOM 788 C C . ASN A 1 102 ? -2.081 54.092 3.701 1.00 23.95 102 ASN A C 1
ATOM 789 O O . ASN A 1 102 ? -1.887 53.074 3.042 1.00 22.05 102 ASN A O 1
ATOM 794 N N . GLY A 1 103 ? -3.254 54.714 3.718 1.00 24.48 103 GLY A N 1
ATOM 795 C CA . GLY A 1 103 ? -4.353 54.222 2.901 1.00 25.85 103 GLY A CA 1
ATOM 796 C C . GLY A 1 103 ? -5.050 52.953 3.379 1.00 27.14 103 GLY A C 1
ATOM 797 O O . GLY A 1 103 ? -6.004 52.499 2.748 1.00 27.85 103 GLY A O 1
ATOM 798 N N . ILE A 1 104 ? -4.601 52.374 4.492 1.00 27.36 104 ILE A N 1
ATOM 799 C CA . ILE A 1 104 ? -5.225 51.156 5.002 1.00 25.50 104 ILE A CA 1
ATOM 800 C C . ILE A 1 104 ? -6.622 51.438 5.579 1.00 26.00 104 ILE A C 1
ATOM 801 O O . ILE A 1 104 ? -6.833 52.429 6.278 1.00 24.45 104 ILE A O 1
ATOM 806 N N . ILE A 1 105 ? -7.579 50.567 5.275 1.00 25.37 105 ILE A N 1
ATOM 807 C CA . ILE A 1 105 ? -8.942 50.749 5.754 1.00 25.01 105 ILE A CA 1
ATOM 808 C C . ILE A 1 105 ? -9.229 50.179 7.138 1.00 24.93 105 ILE A C 1
ATOM 809 O O . ILE A 1 105 ? -8.809 49.072 7.479 1.00 23.65 105 ILE A O 1
ATOM 814 N N . PHE A 1 106 ? -9.968 50.957 7.921 1.00 24.83 106 PHE A N 1
ATOM 815 C CA . PHE A 1 106 ? -10.398 50.562 9.259 1.00 25.09 106 PHE A CA 1
ATOM 816 C C . PHE A 1 106 ? -11.916 50.481 9.239 1.00 24.71 106 PHE A C 1
ATOM 817 O O . PHE A 1 106 ? -12.584 51.403 8.775 1.00 25.05 106 PHE A O 1
ATOM 825 N N . GLU A 1 107 ? -12.461 49.373 9.725 1.00 26.26 107 GLU A N 1
ATOM 826 C CA . GLU A 1 107 ? -13.907 49.218 9.773 1.00 27.32 107 GLU A CA 1
ATOM 827 C C . GLU A 1 107 ? -14.349 49.097 11.222 1.00 26.76 107 GLU A C 1
ATOM 828 O O . GLU A 1 107 ? -13.678 48.459 12.040 1.00 24.33 107 GLU A O 1
ATOM 834 N N . ALA A 1 108 ? -15.483 49.722 11.526 1.00 27.43 108 ALA A N 1
ATOM 835 C CA . ALA A 1 108 ? -16.059 49.694 12.865 1.00 29.24 108 ALA A CA 1
ATOM 836 C C . ALA A 1 108 ? -17.526 49.313 12.755 1.00 29.78 108 ALA A C 1
ATOM 837 O O . ALA A 1 108 ? -18.266 49.856 11.924 1.00 30.10 108 ALA A O 1
ATOM 839 N N . GLU A 1 109 ? -17.947 48.388 13.604 1.00 29.41 109 GLU A N 1
ATOM 840 C CA . GLU A 1 109 ? -19.324 47.927 13.592 1.00 31.29 109 GLU A CA 1
ATOM 841 C C . GLU A 1 109 ? -19.899 47.954 15.002 1.00 28.71 109 GLU A C 1
ATOM 842 O O . GLU A 1 109 ? -19.279 47.428 15.922 1.00 27.67 109 GLU A O 1
ATOM 848 N N . VAL A 1 110 ? -21.069 48.570 15.170 1.00 28.62 110 VAL A N 1
ATOM 849 C CA . VAL A 1 110 ? -21.718 48.621 16.481 1.00 30.61 110 VAL A CA 1
ATOM 850 C C . VAL A 1 110 ? -22.244 47.227 16.782 1.00 32.28 110 VAL A C 1
ATOM 851 O O . VAL A 1 110 ? -22.761 46.554 15.895 1.00 33.85 110 VAL A O 1
ATOM 855 N N . CYS A 1 111 ? -22.101 46.781 18.022 1.00 33.38 111 CYS A N 1
ATOM 856 C CA . CYS A 1 111 ? -22.590 45.464 18.387 1.00 34.61 111 CYS A CA 1
ATOM 857 C C . CYS A 1 111 ? -23.404 45.534 19.674 1.00 34.55 111 CYS A C 1
ATOM 858 O O . CYS A 1 111 ? -23.470 46.585 20.312 1.00 35.07 111 CYS A O 1
ATOM 861 N N . GLU A 1 112 ? -24.044 44.428 20.040 1.00 34.03 112 GLU A N 1
ATOM 862 C CA . GLU A 1 112 ? -24.869 44.379 21.244 1.00 33.37 112 GLU A CA 1
ATOM 863 C C . GLU A 1 112 ? -24.090 44.463 22.548 1.00 33.08 112 GLU A C 1
ATOM 864 O O . GLU A 1 112 ? -24.451 45.219 23.449 1.00 33.11 112 GLU A O 1
ATOM 870 N N . THR A 1 113 ? -23.030 43.676 22.657 1.00 32.47 113 THR A N 1
ATOM 871 C CA . THR A 1 113 ? -22.231 43.672 23.871 1.00 33.48 113 THR A CA 1
ATOM 872 C C . THR A 1 113 ? -21.393 44.949 24.015 1.00 33.88 113 THR A C 1
ATOM 873 O O . THR A 1 113 ? -20.534 45.248 23.187 1.00 35.79 113 THR A O 1
ATOM 877 N N . SER A 1 114 ? -21.656 45.702 25.077 1.00 33.63 114 SER A N 1
ATOM 878 C CA . SER A 1 114 ? -20.960 46.960 25.334 1.00 33.74 114 SER A CA 1
ATOM 879 C C . SER A 1 114 ? -19.450 46.845 25.519 1.00 32.10 114 SER A C 1
ATOM 880 O O . SER A 1 114 ? -18.962 45.950 26.206 1.00 32.56 114 SER A O 1
ATOM 883 N N . GLY A 1 115 ? -18.722 47.777 24.909 1.00 29.85 115 GLY A N 1
ATOM 884 C CA . GLY A 1 115 ? -17.274 47.783 25.004 1.00 26.86 115 GLY A CA 1
ATOM 885 C C . GLY A 1 115 ? -16.614 48.024 23.656 1.00 24.73 115 GLY A C 1
ATOM 886 O O . GLY A 1 115 ? -17.295 48.296 22.663 1.00 23.00 115 GLY A O 1
ATOM 887 N N . ILE A 1 116 ? -15.285 47.921 23.636 1.00 23.87 116 ILE A N 1
ATOM 888 C CA . ILE A 1 116 ? -14.475 48.114 22.431 1.00 22.43 116 ILE A CA 1
ATOM 889 C C . ILE A 1 116 ? -13.776 46.800 22.110 1.00 22.57 116 ILE A C 1
ATOM 890 O O . ILE A 1 116 ? -12.995 46.297 22.913 1.00 23.21 116 ILE A O 1
ATOM 895 N N . PHE A 1 117 ? -14.037 46.254 20.931 1.00 22.68 117 PHE A N 1
ATOM 896 C CA . PHE A 1 117 ? -13.433 44.985 20.554 1.00 22.45 117 PHE A CA 1
ATOM 897 C C . PHE A 1 117 ? -12.688 45.113 19.241 1.00 22.75 117 PHE A C 1
ATOM 898 O O . PHE A 1 117 ? -13.029 45.951 18.400 1.00 22.16 117 PHE A O 1
ATOM 906 N N . PHE A 1 118 ? -11.669 44.275 19.077 1.00 22.76 118 PHE A N 1
ATOM 907 C CA . PHE A 1 118 ? -10.843 44.279 17.877 1.00 23.39 118 PHE A CA 1
ATOM 908 C C . PHE A 1 118 ? -10.963 42.958 17.122 1.00 24.26 118 PHE A C 1
ATOM 909 O O . PHE A 1 118 ? -10.734 41.888 17.689 1.00 22.76 118 PHE A O 1
ATOM 917 N N . GLY A 1 119 ? -11.317 43.035 15.840 1.00 24.13 119 GLY A N 1
ATOM 918 C CA . GLY A 1 119 ? -11.482 41.824 15.059 1.00 24.20 119 GLY A CA 1
ATOM 919 C C . GLY A 1 119 ? -10.370 41.451 14.103 1.00 25.33 119 GLY A C 1
ATOM 920 O O . GLY A 1 119 ? -9.190 41.562 14.413 1.00 25.20 119 GLY A O 1
ATOM 921 N N . ARG A 1 120 ? -10.767 40.996 12.921 1.00 27.02 120 ARG A N 1
ATOM 922 C CA . ARG A 1 120 ? -9.824 40.577 11.888 1.00 26.80 120 ARG A CA 1
ATOM 923 C C . ARG A 1 120 ? -8.905 41.705 11.439 1.00 24.98 120 ARG A C 1
ATOM 924 O O . ARG A 1 120 ? -9.316 42.864 11.388 1.00 24.17 120 ARG A O 1
ATOM 932 N N . GLY A 1 121 ? -7.666 41.350 11.103 1.00 22.96 121 GLY A N 1
ATOM 933 C CA . GLY A 1 121 ? -6.707 42.332 10.634 1.00 23.24 121 GLY A CA 1
ATOM 934 C C . GLY A 1 121 ? -5.882 42.986 11.722 1.00 22.51 121 GLY A C 1
ATOM 935 O O . GLY A 1 121 ? -4.894 43.657 11.427 1.00 22.22 121 GLY A O 1
ATOM 936 N N . VAL A 1 122 ? -6.307 42.813 12.973 1.00 22.57 122 VAL A N 1
ATOM 937 C CA . VAL A 1 122 ? -5.599 43.366 14.127 1.00 22.49 122 VAL A CA 1
ATOM 938 C C . VAL A 1 122 ? -4.762 42.236 14.721 1.00 23.81 122 VAL A C 1
ATOM 939 O O . VAL A 1 122 ? -5.304 41.240 15.193 1.00 24.22 122 VAL A O 1
ATOM 943 N N . GLY A 1 123 ? -3.442 42.394 14.682 1.00 24.10 123 GLY A N 1
ATOM 944 C CA . GLY A 1 123 ? -2.548 41.374 15.194 1.00 24.33 123 GLY A CA 1
ATOM 945 C C . GLY A 1 123 ? -2.729 41.009 16.655 1.00 26.05 123 GLY A C 1
ATOM 946 O O . GLY A 1 123 ? -3.304 41.759 17.441 1.00 24.90 123 GLY A O 1
ATOM 947 N N . VAL A 1 124 ? -2.228 39.834 17.017 1.00 28.03 124 VAL A N 1
ATOM 948 C CA . VAL A 1 124 ? -2.308 39.342 18.386 1.00 28.66 124 VAL A CA 1
ATOM 949 C C . VAL A 1 124 ? -0.904 38.994 18.869 1.00 30.59 124 VAL A C 1
ATOM 950 O O . VAL A 1 124 ? -0.121 38.389 18.137 1.00 30.73 124 VAL A O 1
ATOM 954 N N . LYS A 1 125 ? -0.590 39.392 20.099 1.00 31.26 125 LYS A N 1
ATOM 955 C CA . LYS A 1 125 ? 0.714 39.130 20.700 1.00 32.31 125 LYS A CA 1
ATOM 956 C C . LYS A 1 125 ? 0.478 38.655 22.122 1.00 32.48 125 LYS A C 1
ATOM 957 O O . LYS A 1 125 ? -0.238 39.306 22.881 1.00 33.10 125 LYS A O 1
ATOM 963 N N . ALA A 1 126 ? 1.069 37.521 22.482 1.00 32.21 126 ALA A N 1
ATOM 964 C CA . ALA A 1 126 ? 0.917 36.968 23.829 1.00 30.98 126 ALA A CA 1
ATOM 965 C C . ALA A 1 126 ? -0.549 36.851 24.230 1.00 29.85 126 ALA A C 1
ATOM 966 O O . ALA A 1 126 ? -0.927 37.198 25.348 1.00 30.00 126 ALA A O 1
ATOM 968 N N . GLY A 1 127 ? -1.370 36.373 23.304 1.00 29.34 127 GLY A N 1
ATOM 969 C CA . GLY A 1 127 ? -2.784 36.195 23.579 1.00 30.33 127 GLY A CA 1
ATOM 970 C C . GLY A 1 127 ? -3.606 37.462 23.712 1.00 31.80 127 GLY A C 1
ATOM 971 O O . GLY A 1 127 ? -4.774 37.397 24.097 1.00 32.44 127 GLY A O 1
ATOM 972 N N . GLU A 1 128 ? -3.016 38.614 23.394 1.00 32.21 128 GLU A N 1
ATOM 973 C CA . GLU A 1 128 ? -3.732 39.887 23.485 1.00 31.72 128 GLU A CA 1
ATOM 974 C C . GLU A 1 128 ? -3.641 40.712 22.206 1.00 28.82 128 GLU A C 1
ATOM 975 O O . GLU A 1 128 ? -2.660 40.626 21.477 1.00 28.62 128 GLU A O 1
ATOM 981 N N . LYS A 1 129 ? -4.675 41.499 21.928 1.00 26.77 129 LYS A N 1
ATOM 982 C CA . LYS A 1 129 ? -4.692 42.335 20.731 1.00 25.61 129 LYS A CA 1
ATOM 983 C C . LYS A 1 129 ? -3.590 43.396 20.763 1.00 23.96 129 LYS A C 1
ATOM 984 O O . LYS A 1 129 ? -3.374 44.052 21.783 1.00 23.58 129 LYS A O 1
ATOM 990 N N . ALA A 1 130 ? -2.894 43.547 19.638 1.00 21.86 130 ALA A N 1
ATOM 991 C CA . ALA A 1 130 ? -1.799 44.502 19.503 1.00 20.33 130 ALA A CA 1
ATOM 992 C C . ALA A 1 130 ? -2.243 45.967 19.367 1.00 20.10 130 ALA A C 1
ATOM 993 O O . ALA A 1 130 ? -2.125 46.565 18.301 1.00 20.02 130 ALA A O 1
ATOM 995 N N . VAL A 1 131 ? -2.749 46.529 20.464 1.00 19.16 131 VAL A N 1
ATOM 996 C CA . VAL A 1 131 ? -3.197 47.924 20.527 1.00 19.23 131 VAL A CA 1
ATOM 997 C C . VAL A 1 131 ? -2.380 48.598 21.638 1.00 19.80 131 VAL A C 1
ATOM 998 O O . VAL A 1 131 ? -2.494 48.230 22.803 1.00 19.75 131 VAL A O 1
ATOM 1002 N N . SER A 1 132 ? -1.554 49.578 21.289 1.00 19.82 132 SER A N 1
ATOM 1003 C CA . SER A 1 132 ? -0.728 50.241 22.291 1.00 19.99 132 SER A CA 1
ATOM 1004 C C . SER A 1 132 ? -1.562 50.944 23.356 1.00 22.23 132 SER A C 1
ATOM 1005 O O . SER A 1 132 ? -2.765 51.171 23.182 1.00 21.50 132 SER A O 1
ATOM 1008 N N . ARG A 1 133 ? -0.908 51.287 24.462 1.00 24.23 133 ARG A N 1
ATOM 1009 C CA . ARG A 1 133 ? -1.565 51.965 25.575 1.00 25.60 133 ARG A CA 1
ATOM 1010 C C . ARG A 1 133 ? -2.198 53.270 25.119 1.00 23.86 133 ARG A C 1
ATOM 1011 O O . ARG A 1 133 ? -3.367 53.521 25.394 1.00 24.05 133 ARG A O 1
ATOM 1019 N N . SER A 1 134 ? -1.418 54.088 24.416 1.00 23.26 134 SER A N 1
ATOM 1020 C CA . SER A 1 134 ? -1.888 55.381 23.920 1.00 23.43 134 SER A CA 1
ATOM 1021 C C . SER A 1 134 ? -3.121 55.232 23.047 1.00 21.78 134 SER A C 1
ATOM 1022 O O . SER A 1 134 ? -4.112 55.944 23.230 1.00 21.13 134 SER A O 1
ATOM 1025 N N . ALA A 1 135 ? -3.035 54.310 22.090 1.00 20.16 135 ALA A N 1
ATOM 1026 C CA . ALA A 1 135 ? -4.124 54.040 21.163 1.00 18.98 135 ALA A CA 1
ATOM 1027 C C . ALA A 1 135 ? -5.354 53.563 21.915 1.00 18.45 135 ALA A C 1
ATOM 1028 O O . ALA A 1 135 ? -6.474 54.003 21.655 1.00 18.24 135 ALA A O 1
ATOM 1030 N N . LYS A 1 136 ? -5.139 52.663 22.862 1.00 18.34 136 LYS A N 1
ATOM 1031 C CA . LYS A 1 136 ? -6.242 52.113 23.626 1.00 18.23 136 LYS A CA 1
ATOM 1032 C C . LYS A 1 136 ? -6.973 53.173 24.444 1.00 17.72 136 LYS A C 1
ATOM 1033 O O . LYS A 1 136 ? -8.209 53.217 24.449 1.00 16.56 136 LYS A O 1
ATOM 1039 N N . LEU A 1 137 ? -6.226 54.030 25.129 1.00 14.95 137 LEU A N 1
ATOM 1040 C CA . LEU A 1 137 ? -6.869 55.059 25.934 1.00 15.93 137 LEU A CA 1
ATOM 1041 C C . LEU A 1 137 ? -7.605 56.050 25.046 1.00 15.42 137 LEU A C 1
ATOM 1042 O O . LEU A 1 137 ? -8.675 56.533 25.407 1.00 15.40 137 LEU A O 1
ATOM 1047 N N . GLN A 1 138 ? -7.027 56.336 23.881 1.00 15.80 138 GLN A N 1
ATOM 1048 C CA . GLN A 1 138 ? -7.616 57.268 22.917 1.00 15.03 138 GLN A CA 1
ATOM 1049 C C . GLN A 1 138 ? -8.939 56.742 22.407 1.00 16.18 138 GLN A C 1
ATOM 1050 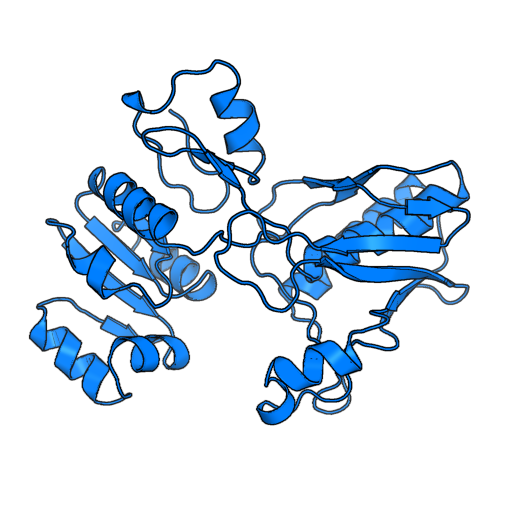O O . GLN A 1 138 ? -9.934 57.466 22.391 1.00 16.44 138 GLN A O 1
ATOM 1056 N N . ILE A 1 139 ? -8.943 55.480 21.978 1.00 16.11 139 ILE A N 1
ATOM 1057 C CA . ILE A 1 139 ? -10.154 54.857 21.460 1.00 15.91 139 ILE A CA 1
ATOM 1058 C C . ILE A 1 139 ? -11.235 54.828 22.531 1.00 16.58 139 ILE A C 1
ATOM 1059 O O . ILE A 1 139 ? -12.373 55.206 22.274 1.00 16.50 139 ILE A O 1
ATOM 1064 N N . LEU A 1 140 ? -10.880 54.398 23.739 1.00 18.20 140 LEU A N 1
ATOM 1065 C CA . LEU A 1 140 ? -11.846 54.337 24.834 1.00 19.28 140 LEU A CA 1
ATOM 1066 C C . LEU A 1 140 ? -12.419 55.695 25.131 1.00 18.37 140 LEU A C 1
ATOM 1067 O O . LEU A 1 140 ? -13.600 55.830 25.402 1.00 18.91 140 LEU A O 1
ATOM 1072 N N . GLU A 1 141 ? -11.559 56.700 25.105 1.00 17.74 141 GLU A N 1
ATOM 1073 C CA . GLU A 1 141 ? -11.969 58.066 25.375 1.00 18.16 141 GLU A CA 1
ATOM 1074 C C . GLU A 1 141 ? -13.050 58.514 24.389 1.00 17.34 141 GLU A C 1
ATOM 1075 O O . GLU A 1 141 ? -14.090 59.049 24.774 1.00 17.90 141 GLU A O 1
ATOM 1081 N N . ASN A 1 142 ? -12.796 58.292 23.107 1.00 17.00 142 ASN A N 1
ATOM 1082 C CA . ASN A 1 142 ? -13.740 58.666 22.071 1.00 16.67 142 ASN A CA 1
ATOM 1083 C C . ASN A 1 142 ? -15.007 57.838 22.158 1.00 17.10 142 ASN A C 1
ATOM 1084 O O . ASN A 1 142 ? -16.097 58.326 21.851 1.00 18.07 142 ASN A O 1
ATOM 1089 N N . PHE A 1 143 ? -14.859 56.581 22.570 1.00 18.19 143 PHE A N 1
ATOM 1090 C CA . PHE A 1 143 ? -15.997 55.673 22.721 1.00 18.14 143 PHE A CA 1
ATOM 1091 C C . PHE A 1 143 ? -16.934 56.205 23.807 1.00 17.79 143 PHE A C 1
ATOM 1092 O O . PHE A 1 143 ? -18.157 56.235 23.633 1.00 18.06 143 PHE A O 1
ATOM 1100 N N . ILE A 1 144 ? -16.352 56.623 24.929 1.00 18.30 144 ILE A N 1
ATOM 1101 C CA . ILE A 1 144 ? -17.128 57.165 26.042 1.00 21.11 144 ILE A CA 1
ATOM 1102 C C . ILE A 1 144 ? -17.857 58.427 25.599 1.00 21.96 144 ILE A C 1
ATOM 1103 O O . ILE A 1 144 ? -19.061 58.553 25.814 1.00 21.43 144 ILE A O 1
ATOM 1108 N N . LYS A 1 145 ? -17.126 59.361 24.988 1.00 23.27 145 LYS A N 1
ATOM 1109 C CA . LYS A 1 145 ? -17.733 60.605 24.523 1.00 24.35 145 LYS A CA 1
ATOM 1110 C C . LYS A 1 145 ? -18.895 60.315 23.561 1.00 24.19 145 LYS A C 1
ATOM 1111 O O . LYS A 1 145 ? -20.001 60.845 23.725 1.00 22.72 145 LYS A O 1
ATOM 1117 N N . ALA A 1 146 ? -18.641 59.475 22.559 1.00 23.13 146 ALA A N 1
ATOM 1118 C CA . ALA A 1 146 ? -19.668 59.134 21.586 1.00 22.94 146 ALA A CA 1
ATOM 1119 C C . ALA A 1 146 ? -20.852 58.416 22.232 1.00 23.36 146 ALA A C 1
ATOM 1120 O O . ALA A 1 146 ? -22.003 58.737 21.937 1.00 23.39 146 ALA A O 1
ATOM 1122 N N . SER A 1 147 ? -20.580 57.454 23.111 1.00 22.89 147 SER A N 1
ATOM 1123 C CA . SER A 1 147 ? -21.663 56.722 23.773 1.00 22.83 147 SER A CA 1
ATOM 1124 C C . SER A 1 147 ? -22.620 57.686 24.463 1.00 23.61 147 SER A C 1
ATOM 1125 O O . SER A 1 147 ? -23.834 57.497 24.426 1.00 22.09 147 SER A O 1
ATOM 1128 N N . ARG A 1 148 ? -22.068 58.724 25.083 1.00 24.03 148 ARG A N 1
ATOM 1129 C CA . ARG A 1 148 ? -22.870 59.720 25.784 1.00 26.29 148 ARG A CA 1
ATOM 1130 C C . ARG A 1 148 ? -23.571 60.699 24.842 1.00 28.02 148 ARG A C 1
ATOM 1131 O O . ARG A 1 148 ? -24.755 60.976 24.999 1.00 29.07 148 ARG A O 1
ATOM 1139 N N . GLU A 1 149 ? -22.847 61.223 23.863 1.00 29.41 149 GLU A N 1
ATOM 1140 C CA . GLU A 1 149 ? -23.437 62.172 22.929 1.00 31.84 149 GLU A CA 1
ATOM 1141 C C . GLU A 1 149 ? -24.604 61.594 22.150 1.00 32.09 149 GLU A C 1
ATOM 1142 O O . GLU A 1 149 ? -25.604 62.272 21.925 1.00 32.24 149 GLU A O 1
ATOM 1148 N N . PHE A 1 150 ? -24.467 60.339 21.742 1.00 31.78 150 PHE A N 1
ATOM 1149 C CA . PHE A 1 150 ? -25.490 59.669 20.955 1.00 32.37 150 PHE A CA 1
ATOM 1150 C C . PHE A 1 150 ? -26.292 58.656 21.752 1.00 33.72 150 PHE A C 1
ATOM 1151 O O . PHE A 1 150 ? -26.916 57.761 21.188 1.00 35.33 150 PHE A O 1
ATOM 1159 N N . ASN A 1 151 ? -26.283 58.821 23.070 1.00 35.02 151 ASN A N 1
ATOM 1160 C CA . ASN A 1 151 ? -27.006 57.945 23.981 1.00 36.01 151 ASN A CA 1
ATOM 1161 C C . ASN A 1 151 ? -26.939 56.487 23.536 1.00 34.37 151 ASN A C 1
ATOM 1162 O O . ASN A 1 151 ? -27.953 55.803 23.409 1.00 33.28 151 ASN A O 1
ATOM 1167 N N . PHE A 1 152 ? -25.714 56.031 23.314 1.00 32.77 152 PHE A N 1
ATOM 1168 C CA . PHE A 1 152 ? -25.424 54.674 22.877 1.00 31.56 152 PHE A CA 1
ATOM 1169 C C . PHE A 1 152 ? -25.056 53.822 24.092 1.00 31.19 152 PHE A C 1
ATOM 1170 O O . PHE A 1 152 ? -24.381 54.297 25.007 1.00 31.85 152 PHE A O 1
ATOM 1178 N N . SER A 1 153 ? -25.501 52.568 24.111 1.00 30.91 153 SER A N 1
ATOM 1179 C CA . SER A 1 153 ? -25.193 51.681 25.231 1.00 30.42 153 SER A CA 1
ATOM 1180 C C . SER A 1 153 ? -24.546 50.371 24.796 1.00 28.91 153 SER A C 1
ATOM 1181 O O . SER A 1 153 ? -24.153 49.568 25.635 1.00 31.01 153 SER A O 1
ATOM 1184 N N . GLY A 1 154 ? -24.430 50.160 23.488 1.00 26.73 154 GLY A N 1
ATOM 1185 C CA . GLY A 1 154 ? -23.810 48.946 22.993 1.00 24.96 154 GLY A CA 1
ATOM 1186 C C . GLY A 1 154 ? -22.297 49.060 22.939 1.00 23.63 154 GLY A C 1
ATOM 1187 O O . GLY A 1 154 ? -21.690 49.732 23.773 1.00 23.45 154 GLY A O 1
ATOM 1188 N N . GLY A 1 155 ? -21.688 48.399 21.960 1.00 22.36 155 GLY A N 1
ATOM 1189 C CA . GLY A 1 155 ? -20.243 48.449 21.809 1.00 22.98 155 GLY A CA 1
ATOM 1190 C C . GLY A 1 155 ? -19.861 48.504 20.343 1.00 22.62 155 GLY A C 1
ATOM 1191 O O . GLY A 1 155 ? -20.731 48.612 19.481 1.00 22.04 155 GLY A O 1
ATOM 1192 N N . VAL A 1 156 ? -18.568 48.455 20.044 1.00 23.21 156 VAL A N 1
ATOM 1193 C CA . VAL A 1 156 ? -18.134 48.467 18.649 1.00 23.67 156 VAL A CA 1
ATOM 1194 C C . VAL A 1 156 ? -16.952 47.529 18.459 1.00 24.00 156 VAL A C 1
ATOM 1195 O O . VAL A 1 156 ? -16.120 47.366 19.355 1.00 23.37 156 VAL A O 1
ATOM 1199 N N . ARG A 1 157 ? -16.903 46.876 17.304 1.00 24.57 157 ARG A N 1
ATOM 1200 C CA . ARG A 1 157 ? -15.783 46.000 16.998 1.00 25.11 157 ARG A CA 1
ATOM 1201 C C . ARG A 1 157 ? -15.043 46.711 15.873 1.00 24.54 157 ARG A C 1
ATOM 1202 O O . ARG A 1 157 ? -15.643 47.096 14.864 1.00 23.99 157 ARG A O 1
ATOM 1210 N N . ILE A 1 158 ? -13.747 46.919 16.078 1.00 23.17 158 ILE A N 1
ATOM 1211 C CA . ILE A 1 158 ? -12.903 47.593 15.100 1.00 22.62 158 ILE A CA 1
ATOM 1212 C C . ILE A 1 158 ? -12.086 46.540 14.350 1.00 23.29 158 ILE A C 1
ATOM 1213 O O . ILE A 1 158 ? -11.435 45.697 14.970 1.00 23.03 158 ILE A O 1
ATOM 1218 N N . SER A 1 159 ? -12.135 46.583 13.018 1.00 23.75 159 SER A N 1
ATOM 1219 C CA . SER A 1 159 ? -11.412 45.616 12.193 1.00 26.02 159 SER A CA 1
ATOM 1220 C C . SER A 1 159 ? -10.629 46.268 11.067 1.00 24.77 159 SER A C 1
ATOM 1221 O O . SER A 1 159 ? -10.906 47.399 10.673 1.00 23.93 159 SER A O 1
ATOM 1224 N N . VAL A 1 160 ? -9.662 45.521 10.544 1.00 25.17 160 VAL A N 1
ATOM 1225 C CA . VAL A 1 160 ? -8.825 45.980 9.442 1.00 25.31 160 VAL A CA 1
ATOM 1226 C C . VAL A 1 160 ? -8.832 44.886 8.355 1.00 26.75 160 VAL A C 1
ATOM 1227 O O . VAL A 1 160 ? -8.034 43.947 8.385 1.00 25.80 160 VAL A O 1
ATOM 1231 N N . PRO A 1 161 ? -9.749 45.003 7.382 1.00 29.27 161 PRO A N 1
ATOM 1232 C CA . PRO A 1 161 ? -9.920 44.066 6.266 1.00 30.12 161 PRO A CA 1
ATOM 1233 C C . PRO A 1 161 ? -8.643 43.514 5.630 1.00 32.48 161 PRO A C 1
ATOM 1234 O O . PRO A 1 161 ? -8.551 42.310 5.383 1.00 33.66 161 PRO A O 1
ATOM 1238 N N . ASP A 1 162 ? -7.660 44.374 5.364 1.00 33.11 162 ASP A N 1
ATOM 1239 C CA . ASP A 1 162 ? -6.415 43.914 4.746 1.00 34.88 162 ASP A CA 1
ATOM 1240 C C . ASP A 1 162 ? -5.276 43.906 5.743 1.00 34.36 162 ASP A C 1
ATOM 1241 O O . ASP A 1 162 ? -4.106 43.885 5.362 1.00 34.10 162 ASP A O 1
ATOM 1246 N N . GLY A 1 163 ? -5.624 43.914 7.021 1.00 32.23 163 GLY A N 1
ATOM 1247 C CA . GLY A 1 163 ? -4.612 43.941 8.050 1.00 32.50 163 GLY A CA 1
ATOM 1248 C C . GLY A 1 163 ? -3.674 42.759 8.077 1.00 34.27 163 GLY A C 1
ATOM 1249 O O . GLY A 1 163 ? -2.468 42.928 8.238 1.00 34.51 163 GLY A O 1
ATOM 1250 N N . GLU A 1 164 ? -4.209 41.557 7.922 1.00 35.93 164 GLU A N 1
ATOM 1251 C CA . GLU A 1 164 ? -3.367 40.372 7.967 1.00 39.04 164 GLU A CA 1
ATOM 1252 C C . GLU A 1 164 ? -2.338 40.371 6.852 1.00 40.02 164 GLU A C 1
ATOM 1253 O O . GLU A 1 164 ? -1.192 39.960 7.054 1.00 40.41 164 GLU A O 1
ATOM 1259 N N . GLU A 1 165 ? -2.753 40.830 5.675 1.00 39.69 165 GLU A N 1
ATOM 1260 C CA . GLU A 1 165 ? -1.857 40.902 4.534 1.00 40.39 165 GLU A CA 1
ATOM 1261 C C . GLU A 1 165 ? -0.830 42.002 4.745 1.00 40.23 165 GLU A C 1
ATOM 1262 O O . GLU A 1 165 ? 0.367 41.729 4.830 1.00 40.56 165 GLU A O 1
ATOM 1268 N N . VAL A 1 166 ? -1.301 43.244 4.827 1.00 39.30 166 VAL A N 1
ATOM 1269 C CA . VAL A 1 166 ? -0.416 44.388 5.034 1.00 38.75 166 VAL A CA 1
ATOM 1270 C C . VAL A 1 166 ? 0.609 44.068 6.111 1.00 39.68 166 VAL A C 1
ATOM 1271 O O . VAL A 1 166 ? 1.746 44.527 6.050 1.00 40.69 166 VAL A O 1
ATOM 1275 N N . ALA A 1 167 ? 0.197 43.268 7.087 1.00 41.56 167 ALA A N 1
ATOM 1276 C CA . ALA A 1 167 ? 1.064 42.873 8.190 1.00 44.89 167 ALA A CA 1
ATOM 1277 C C . ALA A 1 167 ? 2.256 42.048 7.713 1.00 47.71 167 ALA A C 1
ATOM 1278 O O . ALA A 1 167 ? 3.372 42.195 8.214 1.00 48.80 167 ALA A O 1
ATOM 1280 N N . LYS A 1 168 ? 2.017 41.175 6.742 1.00 50.87 168 LYS A N 1
ATOM 1281 C CA . LYS A 1 168 ? 3.077 40.324 6.212 1.00 53.41 168 LYS A CA 1
ATOM 1282 C C . LYS A 1 168 ? 4.276 41.132 5.711 1.00 54.65 168 LYS A C 1
ATOM 1283 O O . LYS A 1 168 ? 5.387 40.620 5.635 1.00 55.85 168 LYS A O 1
ATOM 1289 N N . LYS A 1 169 ? 4.055 42.398 5.381 1.00 56.40 169 LYS A N 1
ATOM 1290 C CA . LYS A 1 169 ? 5.134 43.242 4.875 1.00 58.81 169 LYS A CA 1
ATOM 1291 C C . LYS A 1 169 ? 5.498 44.338 5.863 1.00 59.26 169 LYS A C 1
ATOM 1292 O O . LYS A 1 169 ? 6.137 45.327 5.505 1.00 59.82 169 LYS A O 1
ATOM 1298 N N . THR A 1 170 ? 5.096 44.155 7.112 1.00 59.75 170 THR A N 1
ATOM 1299 C CA . THR A 1 170 ? 5.381 45.143 8.138 1.00 60.81 170 THR A CA 1
ATOM 1300 C C . THR A 1 170 ? 6.434 44.596 9.099 1.00 60.74 170 THR A C 1
ATOM 1301 O O . THR A 1 170 ? 6.923 45.307 9.981 1.00 60.15 170 THR A O 1
ATOM 1305 N N . GLY A 1 171 ? 6.773 43.323 8.913 1.00 60.49 171 GLY A N 1
ATOM 1306 C CA . GLY A 1 171 ? 7.773 42.677 9.745 1.00 60.95 171 GLY A CA 1
ATOM 1307 C C . GLY A 1 171 ? 7.457 42.521 11.224 1.00 61.63 171 GLY A C 1
ATOM 1308 O O . GLY A 1 171 ? 8.179 41.810 11.930 1.00 61.86 171 GLY A O 1
ATOM 1309 N N . ASN A 1 172 ? 6.390 43.161 11.704 1.00 61.13 172 ASN A N 1
ATOM 1310 C CA . ASN A 1 172 ? 6.031 43.071 13.119 1.00 60.38 172 ASN A CA 1
ATOM 1311 C C . ASN A 1 172 ? 5.816 41.630 13.605 1.00 60.62 172 ASN A C 1
ATOM 1312 O O . ASN A 1 172 ? 5.667 41.383 14.810 1.00 59.99 172 ASN A O 1
ATOM 1317 N N . GLU A 1 173 ? 5.822 40.682 12.669 1.00 61.07 173 GLU A N 1
ATOM 1318 C CA . GLU A 1 173 ? 5.632 39.275 13.011 1.00 61.88 173 GLU A CA 1
ATOM 1319 C C . GLU A 1 173 ? 6.858 38.714 13.728 1.00 61.28 173 GLU A C 1
ATOM 1320 O O . GLU A 1 173 ? 6.786 37.666 14.371 1.00 61.71 173 GLU A O 1
ATOM 1326 N N . LYS A 1 174 ? 7.983 39.414 13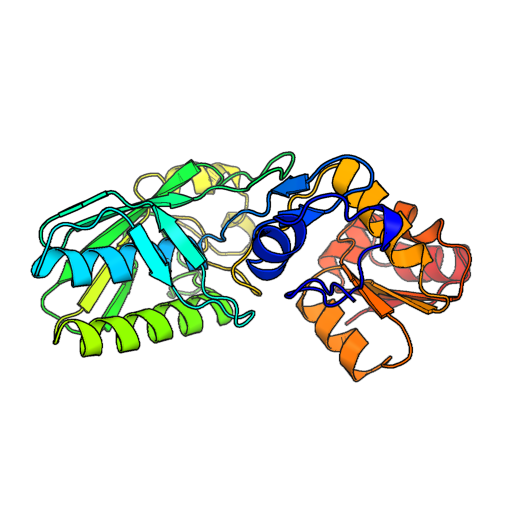.613 1.00 60.38 174 LYS A N 1
ATOM 1327 C CA . LYS A 1 174 ? 9.206 38.983 14.276 1.00 59.12 174 LYS A CA 1
ATOM 1328 C C . LYS A 1 174 ? 9.288 39.667 15.630 1.00 57.93 174 LYS A C 1
ATOM 1329 O O . LYS A 1 174 ? 10.334 39.656 16.278 1.00 58.38 174 LYS A O 1
ATOM 1335 N N . VAL A 1 175 ? 8.176 40.272 16.044 1.00 56.03 175 VAL A N 1
ATOM 1336 C CA . VAL A 1 175 ? 8.099 40.946 17.335 1.00 53.61 175 VAL A CA 1
ATOM 1337 C C . VAL A 1 175 ? 7.045 40.247 18.189 1.00 51.80 175 VAL A C 1
ATOM 1338 O O . VAL A 1 175 ? 6.722 40.685 19.297 1.00 52.00 175 VAL A O 1
ATOM 1342 N N . GLY A 1 176 ? 6.516 39.148 17.663 1.00 49.43 176 GLY A N 1
ATOM 1343 C CA . GLY A 1 176 ? 5.522 38.383 18.390 1.00 48.05 176 GLY A CA 1
ATOM 1344 C C . GLY A 1 176 ? 4.091 38.680 17.993 1.00 46.86 176 GLY A C 1
ATOM 1345 O O . GLY A 1 176 ? 3.170 37.993 18.434 1.00 48.43 176 GLY A O 1
ATOM 1346 N N . ILE A 1 177 ? 3.904 39.703 17.165 1.00 44.94 177 ILE A N 1
ATOM 1347 C CA . ILE A 1 177 ? 2.576 40.093 16.707 1.00 42.34 177 ILE A CA 1
ATOM 1348 C C . ILE A 1 177 ? 2.224 39.306 15.462 1.00 41.69 177 ILE A C 1
ATOM 1349 O O . ILE A 1 177 ? 2.936 39.373 14.468 1.00 42.96 177 ILE A O 1
ATOM 1354 N N . LYS A 1 178 ? 1.125 38.566 15.501 1.00 41.10 178 LYS A N 1
ATOM 1355 C CA . LYS A 1 178 ? 0.740 37.781 14.339 1.00 41.28 178 LYS A CA 1
ATOM 1356 C C . LYS A 1 178 ? -0.742 37.840 13.991 1.00 39.16 178 LYS A C 1
ATOM 1357 O O . LYS A 1 178 ? -1.594 37.973 14.865 1.00 39.37 178 LYS A O 1
ATOM 1363 N N . GLY A 1 179 ? -1.035 37.761 12.696 1.00 37.17 179 GLY A N 1
ATOM 1364 C CA . GLY A 1 179 ? -2.411 37.796 12.243 1.00 34.33 179 GLY A CA 1
ATOM 1365 C C . GLY A 1 179 ? -2.965 39.173 11.920 1.00 32.64 179 GLY A C 1
ATOM 1366 O O . GLY A 1 179 ? -4.157 39.304 11.642 1.00 34.55 179 GLY A O 1
ATOM 1367 N N . GLY A 1 180 ? -2.124 40.202 11.954 1.00 29.29 180 GLY A N 1
ATOM 1368 C CA . GLY A 1 180 ? -2.610 41.535 11.651 1.00 26.82 180 GLY A CA 1
ATOM 1369 C C . GLY A 1 180 ? -1.676 42.650 12.084 1.00 25.94 180 GLY A C 1
ATOM 1370 O O . GLY A 1 180 ? -0.610 42.401 12.645 1.00 24.60 180 GLY A O 1
ATOM 1371 N N . ILE A 1 181 ? -2.080 43.887 11.821 1.00 23.08 181 ILE A N 1
ATOM 1372 C CA . ILE A 1 181 ? -1.269 45.043 12.181 1.00 22.05 181 ILE A CA 1
ATOM 1373 C C . ILE A 1 181 ? -1.501 45.487 13.622 1.00 22.22 181 ILE A C 1
ATOM 1374 O O . ILE A 1 181 ? -2.401 44.996 14.309 1.00 20.26 181 ILE A O 1
ATOM 1379 N N . SER A 1 182 ? -0.673 46.429 14.064 1.00 21.78 182 SER A N 1
ATOM 1380 C CA . SER A 1 182 ? -0.780 47.004 15.400 1.00 20.33 182 SER A CA 1
ATOM 1381 C C . SER A 1 182 ? -1.586 48.304 15.289 1.00 18.89 182 SER A C 1
ATOM 1382 O O . SER A 1 182 ? -1.639 48.934 14.236 1.00 18.56 182 SER A O 1
ATOM 1385 N N . ILE A 1 183 ? -2.238 48.688 16.373 1.00 18.53 183 ILE A N 1
ATOM 1386 C CA . ILE A 1 183 ? -2.981 49.932 16.405 1.00 18.35 183 ILE A CA 1
ATOM 1387 C C . ILE A 1 183 ? -2.208 50.751 17.429 1.00 19.04 183 ILE A C 1
ATOM 1388 O O . ILE A 1 183 ? -2.132 50.390 18.602 1.00 20.00 183 ILE A O 1
ATOM 1393 N N . LEU A 1 184 ? -1.613 51.847 16.978 1.00 19.40 184 LEU A N 1
ATOM 1394 C CA . LEU A 1 184 ? -0.801 52.667 17.855 1.00 19.50 184 LEU A CA 1
ATOM 1395 C C . LEU A 1 184 ? -0.820 54.153 17.523 1.00 18.48 184 LEU A C 1
ATOM 1396 O O . LEU A 1 184 ? -1.540 54.598 16.632 1.00 16.71 184 LEU A O 1
ATOM 1401 N N . GLY A 1 185 ? -0.021 54.914 18.264 1.00 18.76 185 GLY A N 1
ATOM 1402 C CA . GLY A 1 185 ? 0.066 56.346 18.042 1.00 20.39 185 GLY A CA 1
ATOM 1403 C C . GLY A 1 185 ? 0.184 57.094 19.351 1.00 19.60 185 GLY A C 1
ATOM 1404 O O . GLY A 1 185 ? -0.806 57.255 20.064 1.00 19.10 185 GLY A O 1
ATOM 1405 N N . THR A 1 186 ? 1.392 57.557 19.666 1.00 20.04 186 THR A N 1
ATOM 1406 C CA . THR A 1 186 ? 1.624 58.276 20.914 1.00 20.49 186 THR A CA 1
ATOM 1407 C C . THR A 1 186 ? 0.992 59.660 20.958 1.00 19.49 186 THR A C 1
ATOM 1408 O O . THR A 1 186 ? 0.548 60.089 22.015 1.00 20.48 186 THR A O 1
ATOM 1412 N N . THR A 1 187 ? 0.947 60.359 19.826 1.00 18.06 187 THR A N 1
ATOM 1413 C CA . THR A 1 187 ? 0.353 61.698 19.796 1.00 18.53 187 THR A CA 1
ATOM 1414 C C . THR A 1 187 ? -1.002 61.711 19.104 1.00 17.68 187 THR A C 1
ATOM 1415 O O . THR A 1 187 ? -1.827 62.574 19.365 1.00 17.34 187 THR A O 1
ATOM 1419 N N . GLY A 1 188 ? -1.213 60.744 18.217 1.00 19.11 188 GLY A N 1
ATOM 1420 C CA . GLY A 1 188 ? -2.446 60.661 17.457 1.00 17.90 188 GLY A CA 1
ATOM 1421 C C . GLY A 1 188 ? -2.175 61.082 16.018 1.00 18.06 188 GLY A C 1
ATOM 1422 O O . GLY A 1 188 ? -2.995 60.872 15.129 1.00 17.03 188 GLY A O 1
ATOM 1423 N N . PHE A 1 189 ? -1.004 61.665 15.784 1.00 17.21 189 PHE A N 1
ATOM 1424 C CA . PHE A 1 189 ? -0.639 62.143 14.452 1.00 18.47 189 PHE A CA 1
ATOM 1425 C C . PHE A 1 189 ? 0.565 61.402 13.899 1.00 19.98 189 PHE A C 1
ATOM 1426 O O . PHE A 1 189 ? 1.371 60.852 14.658 1.00 20.27 189 PHE A O 1
ATOM 1434 N N . VAL A 1 190 ? 0.676 61.389 12.571 1.00 19.70 190 VAL A N 1
ATOM 1435 C CA . VAL A 1 190 ? 1.795 60.749 11.893 1.00 19.11 190 VAL A CA 1
ATOM 1436 C C . VAL A 1 190 ? 2.755 61.852 11.441 1.00 20.01 190 VAL A C 1
ATOM 1437 O O . VAL A 1 190 ? 2.371 62.740 10.685 1.00 21.16 190 VAL A O 1
ATOM 1441 N N . GLU A 1 191 ? 3.990 61.812 11.933 1.00 19.72 191 GLU A N 1
ATOM 1442 C CA . GLU A 1 191 ? 4.997 62.800 11.564 1.00 20.75 191 GLU A CA 1
ATOM 1443 C C . GLU A 1 191 ? 5.397 62.492 10.115 1.00 22.64 191 GLU A C 1
ATOM 1444 O O . GLU A 1 191 ? 5.813 61.369 9.815 1.00 23.61 191 GLU A O 1
ATOM 1450 N N . PRO A 1 192 ? 5.283 63.486 9.201 1.00 22.96 192 PRO A N 1
ATOM 1451 C CA . PRO A 1 192 ? 5.613 63.341 7.773 1.00 23.52 192 PRO A CA 1
ATOM 1452 C C . PRO A 1 192 ? 7.094 63.263 7.428 1.00 26.17 192 PRO A C 1
ATOM 1453 O O . PRO A 1 192 ? 7.646 64.145 6.762 1.00 26.74 192 PRO A O 1
ATOM 1457 N N . TRP A 1 193 ? 7.726 62.177 7.851 1.00 27.42 193 TRP A N 1
ATOM 1458 C CA . TRP A 1 193 ? 9.140 61.979 7.602 1.00 29.31 193 TRP A CA 1
ATOM 1459 C C . TRP A 1 193 ? 9.553 61.893 6.141 1.00 29.92 193 TRP A C 1
ATOM 1460 O O . TRP A 1 193 ? 9.161 60.980 5.419 1.00 29.59 193 TRP A O 1
ATOM 1471 N N . CYS A 1 194 ? 10.358 62.874 5.739 1.00 30.25 194 CYS A N 1
ATOM 1472 C CA . CYS A 1 194 ? 10.923 63.003 4.397 1.00 30.13 194 CYS A CA 1
ATOM 1473 C C . CYS A 1 194 ? 12.109 63.970 4.539 1.00 31.12 194 CYS A C 1
ATOM 1474 O O . CYS A 1 194 ? 12.370 64.474 5.633 1.00 30.22 194 CYS A O 1
ATOM 1477 N N . LYS A 1 195 ? 12.830 64.231 3.455 1.00 31.84 195 LYS A N 1
ATOM 1478 C CA . LYS A 1 195 ? 13.975 65.133 3.532 1.00 32.16 195 LYS A CA 1
ATOM 1479 C C . LYS A 1 195 ? 13.537 66.546 3.872 1.00 31.44 195 LYS A C 1
ATOM 1480 O O . LYS A 1 195 ? 14.156 67.213 4.699 1.00 31.42 195 LYS A O 1
ATOM 1486 N N . LYS A 1 196 ? 12.467 67.001 3.231 1.00 30.28 196 LYS A N 1
ATOM 1487 C CA . LYS A 1 196 ? 11.951 68.339 3.470 1.00 30.13 196 LYS A CA 1
ATOM 1488 C C . LYS A 1 196 ? 11.689 68.571 4.959 1.00 29.83 196 LYS A C 1
ATOM 1489 O O . LYS A 1 196 ? 12.030 69.627 5.494 1.00 29.71 196 LYS A O 1
ATOM 1495 N N . LEU A 1 197 ? 11.083 67.591 5.625 1.00 27.11 197 LEU A N 1
ATOM 1496 C CA . LEU A 1 197 ? 10.807 67.719 7.054 1.00 26.17 197 LEU A CA 1
ATOM 1497 C C . LEU A 1 197 ? 12.101 67.781 7.855 1.00 24.77 197 LEU A C 1
ATOM 1498 O O . LEU A 1 197 ? 12.240 68.619 8.739 1.00 22.48 197 LEU A O 1
ATOM 1503 N N . VAL A 1 198 ? 13.045 66.891 7.552 1.00 25.39 198 VAL A N 1
ATOM 1504 C CA . VAL A 1 198 ? 14.313 66.877 8.277 1.00 26.60 198 VAL A CA 1
ATOM 1505 C C . VAL A 1 198 ? 15.038 68.220 8.167 1.00 28.45 198 VAL A C 1
ATOM 1506 O O . VAL A 1 198 ? 15.605 68.691 9.152 1.00 28.22 198 VAL A O 1
ATOM 1510 N N . GLU A 1 199 ? 15.005 68.837 6.984 1.00 30.06 199 GLU A N 1
ATOM 1511 C CA . GLU A 1 199 ? 15.666 70.127 6.761 1.00 31.07 199 GLU A CA 1
ATOM 1512 C C . GLU A 1 199 ? 14.912 71.256 7.430 1.00 30.19 199 GLU A C 1
ATOM 1513 O O . GLU A 1 199 ? 15.515 72.181 7.988 1.00 29.00 199 GLU A O 1
ATOM 1519 N N . THR A 1 200 ? 13.585 71.182 7.349 1.00 28.56 200 THR A N 1
ATOM 1520 C CA . THR A 1 200 ? 12.715 72.185 7.951 1.00 27.35 200 THR A CA 1
ATOM 1521 C C . THR A 1 200 ? 12.871 72.189 9.476 1.00 28.12 200 THR A C 1
ATOM 1522 O O . THR A 1 200 ? 13.023 73.246 10.094 1.00 27.62 200 THR A O 1
ATOM 1526 N N . LYS A 1 201 ? 12.835 71.006 10.085 1.00 26.82 201 LYS A N 1
ATOM 1527 C CA . LYS A 1 201 ? 12.946 70.928 11.533 1.00 27.08 201 LYS A CA 1
ATOM 1528 C C . LYS A 1 201 ? 14.316 71.378 12.035 1.00 26.36 201 LYS A C 1
ATOM 1529 O O . LYS A 1 201 ? 14.429 71.882 13.147 1.00 24.89 201 LYS A O 1
ATOM 1535 N N . LEU A 1 202 ? 15.353 71.201 11.220 1.00 27.01 202 LEU A N 1
ATOM 1536 C CA . LEU A 1 202 ? 16.693 71.632 11.614 1.00 27.82 202 LEU A CA 1
ATOM 1537 C C . LEU A 1 202 ? 16.703 73.157 11.667 1.00 27.74 202 LEU A C 1
ATOM 1538 O O . LEU A 1 202 ? 17.243 73.748 12.597 1.00 27.83 202 LEU A O 1
ATOM 1543 N N . LYS A 1 203 ? 16.091 73.784 10.665 1.00 27.65 203 LYS A N 1
ATOM 1544 C CA . LYS A 1 203 ? 16.008 75.236 10.603 1.00 27.66 203 LYS A CA 1
ATOM 1545 C C . LYS A 1 203 ? 15.187 75.769 11.764 1.00 27.13 203 LYS A C 1
ATOM 1546 O O . LYS A 1 203 ? 15.502 76.819 12.323 1.00 26.92 203 LYS A O 1
ATOM 1552 N N . ILE A 1 204 ? 14.128 75.051 12.122 1.00 25.21 204 ILE A N 1
ATOM 1553 C CA . ILE A 1 204 ? 13.288 75.459 13.238 1.00 25.66 204 ILE A CA 1
ATOM 1554 C C . ILE A 1 204 ? 14.109 75.391 14.522 1.00 26.64 204 ILE A C 1
ATOM 1555 O O . ILE A 1 204 ? 13.980 76.241 15.404 1.00 25.72 204 ILE A O 1
ATOM 1560 N N . ALA A 1 205 ? 14.963 74.373 14.606 1.00 26.91 205 ALA A N 1
ATOM 1561 C CA . ALA A 1 205 ? 15.809 74.158 15.775 1.00 26.79 205 ALA A CA 1
ATOM 1562 C C . ALA A 1 205 ? 16.954 75.159 15.846 1.00 27.19 205 ALA A C 1
ATOM 1563 O O . ALA A 1 205 ? 17.671 75.212 16.840 1.00 27.93 205 ALA A O 1
ATOM 1565 N N . MET A 1 206 ? 17.124 75.947 14.792 1.00 27.50 206 MET A N 1
ATOM 1566 C CA . MET A 1 206 ? 18.186 76.946 14.756 1.00 28.19 206 MET A CA 1
ATOM 1567 C C . MET A 1 206 ? 17.789 78.174 15.568 1.00 27.50 206 MET A C 1
ATOM 1568 O O . MET A 1 206 ? 18.613 79.043 15.826 1.00 28.62 206 MET A O 1
ATOM 1573 N N . GLN A 1 207 ? 16.523 78.252 15.963 1.00 26.35 207 GLN A N 1
ATOM 1574 C CA . GLN A 1 207 ? 16.053 79.384 16.754 1.00 25.63 207 GLN A CA 1
ATOM 1575 C C . GLN A 1 207 ? 16.424 79.189 18.215 1.00 25.22 207 GLN A C 1
ATOM 1576 O O . GLN A 1 207 ? 16.217 80.077 19.034 1.00 25.95 207 GLN A O 1
ATOM 1582 N N . TYR A 1 208 ? 16.966 78.021 18.539 1.00 24.69 208 TYR A N 1
ATOM 1583 C CA . TYR A 1 208 ? 17.330 77.693 19.916 1.00 23.64 208 TYR A CA 1
ATOM 1584 C C . TYR A 1 208 ? 18.798 77.350 20.012 1.00 23.73 208 TYR A C 1
ATOM 1585 O O . TYR A 1 208 ? 19.339 76.668 19.144 1.00 21.55 208 TYR A O 1
ATOM 1594 N N . HIS A 1 209 ? 19.446 77.816 21.072 1.00 25.07 209 HIS A N 1
ATOM 1595 C CA . HIS A 1 209 ? 20.860 77.534 21.242 1.00 26.09 209 HIS A CA 1
ATOM 1596 C C . HIS A 1 209 ? 21.059 76.099 21.722 1.00 26.48 209 HIS A C 1
ATOM 1597 O O . HIS A 1 209 ? 21.906 75.371 21.201 1.00 25.96 209 HIS A O 1
ATOM 1604 N N . ARG A 1 210 ? 20.267 75.697 22.712 1.00 26.85 210 ARG A N 1
ATOM 1605 C CA . ARG A 1 210 ? 20.352 74.352 23.264 1.00 27.60 210 ARG A CA 1
ATOM 1606 C C . ARG A 1 210 ? 19.180 73.523 22.756 1.00 25.40 210 ARG A C 1
ATOM 1607 O O . ARG A 1 210 ? 18.034 73.957 22.816 1.00 24.68 210 ARG A O 1
ATOM 1615 N N . ILE A 1 211 ? 19.469 72.335 22.241 1.00 24.51 211 ILE A N 1
ATOM 1616 C CA . ILE A 1 211 ? 18.404 71.473 21.728 1.00 24.51 211 ILE A CA 1
ATOM 1617 C C . ILE A 1 211 ? 18.605 69.993 22.048 1.00 24.10 211 ILE A C 1
ATOM 1618 O O . ILE A 1 211 ? 19.727 69.481 22.002 1.00 25.86 211 ILE A O 1
ATOM 1623 N N . ALA A 1 212 ? 17.511 69.312 22.371 1.00 22.79 212 ALA A N 1
ATOM 1624 C CA . ALA A 1 212 ? 17.572 67.884 22.642 1.00 24.05 212 ALA A CA 1
ATOM 1625 C C . ALA A 1 212 ? 17.132 67.143 21.367 1.00 23.93 212 ALA A C 1
ATOM 1626 O O . ALA A 1 212 ? 16.012 67.326 20.887 1.00 23.69 212 ALA A O 1
ATOM 1628 N N . ILE A 1 213 ? 18.028 66.336 20.808 1.00 23.80 213 ILE A N 1
ATOM 1629 C CA . ILE A 1 213 ? 17.733 65.555 19.602 1.00 23.98 213 ILE A CA 1
ATOM 1630 C C . ILE A 1 213 ? 17.210 64.189 20.068 1.00 24.66 213 ILE A C 1
ATOM 1631 O O . ILE A 1 213 ? 17.987 63.343 20.520 1.00 24.77 213 ILE A O 1
ATOM 1636 N N . THR A 1 214 ? 15.899 63.979 19.965 1.00 23.85 214 THR A N 1
ATOM 1637 C CA . THR A 1 214 ? 15.297 62.730 20.419 1.00 23.93 214 THR A CA 1
ATOM 1638 C C . THR A 1 214 ? 14.818 61.818 19.291 1.00 24.30 214 THR A C 1
ATOM 1639 O O . THR A 1 214 ? 14.573 62.273 18.177 1.00 24.22 214 THR A O 1
ATOM 1643 N N . THR A 1 215 ? 14.699 60.524 19.594 1.00 24.87 215 THR A N 1
ATOM 1644 C CA . THR A 1 215 ? 14.279 59.515 18.617 1.00 25.02 215 THR A CA 1
ATOM 1645 C C . THR A 1 215 ? 12.766 59.353 18.432 1.00 25.26 215 THR A C 1
ATOM 1646 O O . THR A 1 215 ? 12.307 58.907 17.377 1.00 26.31 215 THR A O 1
ATOM 1650 N N . GLY A 1 216 ? 11.994 59.708 19.448 1.00 24.89 216 GLY A N 1
ATOM 1651 C CA . GLY A 1 216 ? 10.558 59.577 19.340 1.00 24.06 216 GLY A CA 1
ATOM 1652 C C . GLY A 1 216 ? 9.861 60.351 20.433 1.00 25.99 216 GLY A C 1
ATOM 1653 O O . GLY A 1 216 ? 10.509 61.063 21.204 1.00 26.93 216 GLY A O 1
ATOM 1654 N N . ARG A 1 217 ? 8.543 60.208 20.516 1.00 24.82 217 ARG A N 1
ATOM 1655 C CA . ARG A 1 217 ? 7.768 60.919 21.518 1.00 24.61 217 ARG A CA 1
ATOM 1656 C C . ARG A 1 217 ? 8.158 60.582 22.958 1.00 24.97 217 ARG A C 1
ATOM 1657 O O . ARG A 1 217 ? 8.210 61.467 23.799 1.00 24.64 217 ARG A O 1
ATOM 1665 N N . LYS A 1 218 ? 8.425 59.315 23.255 1.00 26.34 218 LYS A N 1
ATOM 1666 C CA . LYS A 1 218 ? 8.791 58.954 24.623 1.00 28.00 218 LYS A CA 1
ATOM 1667 C C . LYS A 1 218 ? 10.100 59.619 25.007 1.00 27.02 218 LYS A C 1
ATOM 1668 O O . LYS A 1 218 ? 10.236 60.119 26.124 1.00 27.26 218 LYS A O 1
ATOM 1674 N N . ALA A 1 219 ? 11.047 59.632 24.070 1.00 26.08 219 ALA A N 1
ATOM 1675 C CA . ALA A 1 219 ? 12.357 60.253 24.273 1.00 25.49 219 ALA A CA 1
ATOM 1676 C C . ALA A 1 219 ? 12.187 61.749 24.499 1.00 24.57 219 ALA A C 1
ATOM 1677 O O . ALA A 1 219 ? 12.836 62.348 25.362 1.00 25.68 219 ALA A O 1
ATOM 1679 N N . TRP A 1 220 ? 11.306 62.338 23.702 1.00 22.76 220 TRP A N 1
ATOM 1680 C CA . TRP A 1 220 ? 10.996 63.759 23.759 1.00 21.41 220 TRP A CA 1
ATOM 1681 C C . TRP A 1 220 ? 10.458 64.114 25.140 1.00 22.42 220 TRP A C 1
ATOM 1682 O O . TRP A 1 220 ? 10.825 65.136 25.711 1.00 22.35 220 TRP A O 1
ATOM 1693 N N . LEU A 1 221 ? 9.580 63.265 25.668 1.00 23.45 221 LEU A N 1
ATOM 1694 C CA . LEU A 1 221 ? 8.989 63.475 26.984 1.00 24.20 221 LEU A CA 1
ATOM 1695 C C . LEU A 1 221 ? 10.074 63.369 28.038 1.00 25.50 221 LEU A C 1
ATOM 1696 O O . LEU A 1 221 ? 10.079 64.111 29.019 1.00 25.77 221 LEU A O 1
ATOM 1701 N N . TYR A 1 222 ? 10.999 62.443 27.829 1.00 26.57 222 TYR A N 1
ATOM 1702 C CA . TYR A 1 222 ? 12.087 62.262 28.772 1.00 27.99 222 TYR A CA 1
ATOM 1703 C C . TYR A 1 222 ? 12.949 63.511 28.822 1.00 27.36 222 TYR A C 1
ATOM 1704 O O . TYR A 1 222 ? 13.272 64.001 29.893 1.00 28.09 222 TYR A O 1
ATOM 1713 N N . ALA A 1 223 ? 13.322 64.018 27.655 1.00 27.24 223 ALA A N 1
ATOM 1714 C CA . ALA A 1 223 ? 14.152 65.216 27.572 1.00 28.16 223 ALA A CA 1
ATOM 1715 C C . ALA A 1 223 ? 13.447 66.428 28.188 1.00 29.49 223 ALA A C 1
ATOM 1716 O O . ALA A 1 223 ? 14.082 67.257 28.838 1.00 30.35 223 ALA A O 1
ATOM 1718 N N . ARG A 1 224 ? 12.140 66.532 27.970 1.00 30.78 224 ARG A N 1
ATOM 1719 C CA . ARG A 1 224 ? 11.340 67.633 28.499 1.00 32.47 224 ARG A CA 1
ATOM 1720 C C . ARG A 1 224 ? 11.468 67.679 30.008 1.00 34.93 224 ARG A C 1
ATOM 1721 O O . ARG A 1 224 ? 11.501 68.753 30.621 1.00 35.42 224 ARG A O 1
ATOM 1729 N N . LYS A 1 225 ? 11.536 66.490 30.596 1.00 35.71 225 LYS A N 1
ATOM 1730 C CA . LYS A 1 225 ? 11.611 66.328 32.035 1.00 36.47 225 LYS A CA 1
ATOM 1731 C C . LYS A 1 225 ? 13.021 66.432 32.614 1.00 35.72 225 LYS A C 1
ATOM 1732 O O . LYS A 1 225 ? 13.245 67.184 33.562 1.00 35.70 225 LYS A O 1
ATOM 1738 N N . LYS A 1 226 ? 13.966 65.694 32.034 1.00 35.38 226 LYS A N 1
ATOM 1739 C CA . LYS A 1 226 ? 15.348 65.660 32.520 1.00 34.64 226 LYS A CA 1
ATOM 1740 C C . LYS A 1 226 ? 16.300 66.741 32.006 1.00 34.26 226 LYS A C 1
ATOM 1741 O O . LYS A 1 226 ? 17.337 66.989 32.622 1.00 35.40 226 LYS A O 1
ATOM 1747 N N . PHE A 1 227 ? 15.961 67.376 30.889 1.00 31.27 227 PHE A N 1
ATOM 1748 C CA . PHE A 1 227 ? 16.808 68.420 30.321 1.00 30.14 227 PHE A CA 1
ATOM 1749 C C . PHE A 1 227 ? 15.937 69.596 29.892 1.00 29.17 227 PHE A C 1
ATOM 1750 O O . PHE A 1 227 ? 15.967 70.013 28.736 1.00 27.77 227 PHE A O 1
ATOM 1758 N N . PRO A 1 228 ? 15.166 70.163 30.833 1.00 28.23 228 PRO A N 1
ATOM 1759 C CA . PRO A 1 228 ? 14.275 71.288 30.543 1.00 27.90 228 PRO A CA 1
ATOM 1760 C C . PRO A 1 228 ? 14.843 72.477 29.753 1.00 28.18 228 PRO A C 1
ATOM 1761 O O . PRO A 1 228 ? 14.138 73.058 28.931 1.00 27.73 228 PRO A O 1
ATOM 1765 N N . GLU A 1 229 ? 16.107 72.828 29.980 1.00 28.29 229 GLU A N 1
ATOM 1766 C CA . GLU A 1 229 ? 16.703 73.971 29.286 1.00 29.28 229 GLU A CA 1
ATOM 1767 C C . GLU A 1 229 ? 17.165 73.703 27.843 1.00 29.46 229 GLU A C 1
ATOM 1768 O O . GLU A 1 229 ? 17.855 74.524 27.243 1.00 29.50 229 GLU A O 1
ATOM 1774 N N . TYR A 1 230 ? 16.781 72.552 27.298 1.00 28.62 230 TYR A N 1
ATOM 1775 C CA . TYR A 1 230 ? 17.112 72.177 25.920 1.00 27.47 230 TYR A CA 1
ATOM 1776 C C . TYR A 1 230 ? 15.796 72.116 25.175 1.00 25.34 230 TYR A C 1
ATOM 1777 O O . TYR A 1 230 ? 14.850 71.514 25.677 1.00 25.40 230 TYR A O 1
ATOM 1786 N N . GLN A 1 231 ? 15.711 72.729 24.000 1.00 23.96 231 GLN A N 1
ATOM 1787 C CA . GLN A 1 231 ? 14.456 72.661 23.251 1.00 24.13 231 GLN A CA 1
ATOM 1788 C C . GLN A 1 231 ? 14.351 71.247 22.659 1.00 23.62 231 GLN A C 1
ATOM 1789 O O . GLN A 1 231 ? 15.172 70.839 21.823 1.00 24.09 231 GLN A O 1
ATOM 1795 N N . PRO A 1 232 ? 13.337 70.478 23.093 1.00 22.46 232 PRO A N 1
ATOM 1796 C CA . PRO A 1 232 ? 13.139 69.108 22.611 1.00 21.93 232 PRO A CA 1
ATOM 1797 C C . PRO A 1 232 ? 12.561 68.990 21.202 1.00 21.32 232 PRO A C 1
ATOM 1798 O O . PRO A 1 232 ? 11.525 69.585 20.879 1.00 21.35 232 PRO A O 1
ATOM 1802 N N . PHE A 1 233 ? 13.262 68.211 20.380 1.00 20.61 233 PHE A N 1
ATOM 1803 C CA . PHE A 1 233 ? 12.901 67.959 18.989 1.00 21.09 233 PHE A CA 1
ATOM 1804 C C . PHE A 1 233 ? 12.955 66.471 18.702 1.00 22.90 233 PHE A C 1
ATOM 1805 O O . PHE A 1 233 ? 13.742 65.743 19.306 1.00 23.84 233 PHE A O 1
ATOM 1813 N N . VAL A 1 234 ? 12.111 66.017 17.783 1.00 23.71 234 VAL A N 1
ATOM 1814 C CA . VAL A 1 234 ? 12.111 64.619 17.403 1.00 22.56 234 VAL A CA 1
ATOM 1815 C C . VAL A 1 234 ? 12.711 64.540 16.016 1.00 23.01 234 VAL A C 1
ATOM 1816 O O . VAL A 1 234 ? 12.174 65.104 15.066 1.00 23.72 234 VAL A O 1
ATOM 1820 N N . PHE A 1 235 ? 13.837 63.852 15.900 1.00 23.61 235 PHE A N 1
ATOM 1821 C CA . PHE A 1 235 ? 14.495 63.705 14.613 1.00 25.44 235 PHE A CA 1
ATOM 1822 C C . PHE A 1 235 ? 14.557 62.241 14.196 1.00 26.02 235 PHE A C 1
ATOM 1823 O O . PHE A 1 235 ? 15.134 61.909 13.158 1.00 26.02 235 PHE A O 1
ATOM 1831 N N . GLY A 1 236 ? 13.957 61.368 15.004 1.00 26.04 236 GLY A N 1
ATOM 1832 C CA . GLY A 1 236 ? 13.973 59.951 14.686 1.00 27.69 236 GLY A CA 1
ATOM 1833 C C . GLY A 1 236 ? 15.384 59.420 14.475 1.00 28.67 236 GLY A C 1
ATOM 1834 O O . GLY A 1 236 ? 16.247 59.546 15.347 1.00 29.59 236 GLY A O 1
ATOM 1835 N N . VAL A 1 237 ? 15.635 58.826 13.316 1.00 29.06 237 VAL A N 1
ATOM 1836 C CA . VAL A 1 237 ? 16.955 58.288 13.037 1.00 29.77 237 VAL A CA 1
ATOM 1837 C C . VAL A 1 237 ? 17.810 59.287 12.270 1.00 29.48 237 VAL A C 1
ATOM 1838 O O . VAL A 1 237 ? 18.975 59.016 11.970 1.00 28.91 237 VAL A O 1
ATOM 1842 N N . HIS A 1 238 ? 17.228 60.448 11.979 1.00 30.01 238 HIS A N 1
ATOM 1843 C CA . HIS A 1 238 ? 17.911 61.507 11.232 1.00 32.30 238 HIS A CA 1
ATOM 1844 C C . HIS A 1 238 ? 18.707 62.411 12.172 1.00 33.42 238 HIS A C 1
ATOM 1845 O O . HIS A 1 238 ? 18.591 63.635 12.118 1.00 33.72 238 HIS A O 1
ATOM 1852 N N . ILE A 1 239 ? 19.512 61.784 13.028 1.00 33.73 239 ILE A N 1
ATOM 1853 C CA . ILE A 1 239 ? 20.338 62.477 14.016 1.00 33.18 239 ILE A CA 1
ATOM 1854 C C . ILE A 1 239 ? 21.506 63.239 13.405 1.00 33.59 239 ILE A C 1
ATOM 1855 O O . ILE A 1 239 ? 21.828 64.344 13.849 1.00 33.52 239 ILE A O 1
ATOM 1860 N N . ASP A 1 240 ? 22.137 62.645 12.395 1.00 33.50 240 ASP A N 1
ATOM 1861 C CA . ASP A 1 240 ? 23.277 63.266 11.724 1.00 33.72 240 ASP A CA 1
ATOM 1862 C C . ASP A 1 240 ? 22.911 64.662 11.241 1.00 32.78 240 ASP A C 1
ATOM 1863 O O . ASP A 1 240 ? 23.688 65.610 11.383 1.00 31.50 240 ASP A O 1
ATOM 1868 N N . GLU A 1 241 ? 21.722 64.784 10.665 1.00 31.09 241 GLU A N 1
ATOM 1869 C CA . GLU A 1 241 ? 21.262 66.070 10.184 1.00 32.42 241 GLU A CA 1
ATOM 1870 C C . GLU A 1 241 ? 21.103 67.064 11.331 1.00 30.47 241 GLU A C 1
ATOM 1871 O O . GLU A 1 241 ? 21.533 68.215 11.239 1.00 30.09 241 GLU A O 1
ATOM 1877 N N . ALA A 1 242 ? 20.476 66.615 12.408 1.00 28.48 242 ALA A N 1
ATOM 1878 C CA . ALA A 1 242 ? 20.267 67.463 13.560 1.00 27.85 242 ALA A CA 1
ATOM 1879 C C . ALA A 1 242 ? 21.610 67.929 14.116 1.00 28.10 242 ALA A C 1
ATOM 1880 O O . ALA A 1 242 ? 21.725 69.043 14.632 1.00 25.73 242 ALA A O 1
ATOM 1882 N N . LEU A 1 243 ? 22.628 67.079 14.001 1.00 28.00 243 LEU A N 1
ATOM 1883 C CA . LEU A 1 243 ? 23.954 67.415 14.511 1.00 29.35 243 LEU A CA 1
ATOM 1884 C C . LEU A 1 243 ? 24.637 68.573 13.775 1.00 30.60 243 LEU A C 1
ATOM 1885 O O . LEU A 1 243 ? 25.705 69.028 14.191 1.00 30.73 243 LEU A O 1
ATOM 1890 N N . LYS A 1 244 ? 24.024 69.048 12.692 1.00 30.51 244 LYS A N 1
ATOM 1891 C CA . LYS A 1 244 ? 24.574 70.172 11.935 1.00 29.96 244 LYS A CA 1
ATOM 1892 C C . LYS A 1 244 ? 24.250 71.455 12.691 1.00 29.91 244 LYS A C 1
ATOM 1893 O O . LYS A 1 244 ? 24.763 72.523 12.370 1.00 30.13 244 LYS A O 1
ATOM 1899 N N . HIS A 1 245 ? 23.377 71.346 13.686 1.00 28.80 245 HIS A N 1
ATOM 1900 C CA . HIS A 1 245 ? 23.005 72.498 14.498 1.00 29.53 245 HIS A CA 1
ATOM 1901 C C . HIS A 1 245 ? 24.297 73.002 15.141 1.00 28.92 245 HIS A C 1
ATOM 1902 O O . HIS A 1 245 ? 25.112 72.209 15.620 1.00 28.53 245 HIS A O 1
ATOM 1909 N N . PRO A 1 246 ? 24.504 74.329 15.150 1.00 29.14 246 PRO A N 1
ATOM 1910 C CA . PRO A 1 246 ? 25.709 74.935 15.726 1.00 28.87 246 PRO A CA 1
ATOM 1911 C C . PRO A 1 246 ? 25.739 75.224 17.234 1.00 29.88 246 PRO A C 1
ATOM 1912 O O . PRO A 1 246 ? 26.768 75.661 17.745 1.00 30.96 246 PRO A O 1
ATOM 1916 N N . GLY A 1 247 ? 24.640 74.983 17.945 1.00 29.06 247 GLY A N 1
ATOM 1917 C CA . GLY A 1 247 ? 24.618 75.271 19.372 1.00 28.22 247 GLY A CA 1
ATOM 1918 C C . GLY A 1 247 ? 24.886 74.092 20.283 1.00 29.34 247 GLY A C 1
ATOM 1919 O O . GLY A 1 247 ? 25.691 73.222 19.968 1.00 28.65 247 GLY A O 1
ATOM 1920 N N . GLU A 1 248 ? 24.215 74.079 21.431 1.00 31.98 248 GLU A N 1
ATOM 1921 C CA . GLU A 1 248 ? 24.339 73.000 22.417 1.00 34.35 248 GLU A CA 1
ATOM 1922 C C . GLU A 1 248 ? 23.348 71.865 22.113 1.00 33.32 248 GLU A C 1
ATOM 1923 O O . GLU A 1 248 ? 22.129 72.052 22.153 1.00 33.58 248 GLU A O 1
ATOM 1929 N N . LYS A 1 249 ? 23.885 70.685 21.835 1.00 32.38 249 LYS A N 1
ATOM 1930 C CA . LYS A 1 249 ? 23.067 69.530 21.497 1.00 32.96 249 LYS A CA 1
ATOM 1931 C C . LYS A 1 249 ? 23.207 68.363 22.449 1.00 32.70 249 LYS A C 1
ATOM 1932 O O . LYS A 1 249 ? 24.284 68.080 22.965 1.00 32.81 249 LYS A O 1
ATOM 1938 N N . ILE A 1 250 ? 22.100 67.679 22.673 1.00 32.44 250 ILE A N 1
ATOM 1939 C CA . ILE A 1 250 ? 22.111 66.506 23.519 1.00 33.30 250 ILE A CA 1
ATOM 1940 C C . ILE A 1 250 ? 21.257 65.473 22.780 1.00 33.17 250 ILE A C 1
ATOM 1941 O O . ILE A 1 250 ? 20.226 65.815 22.202 1.00 33.09 250 ILE A O 1
ATOM 1946 N N . ILE A 1 251 ? 21.715 64.225 22.750 1.00 32.94 251 ILE A N 1
ATOM 1947 C CA . ILE A 1 251 ? 20.970 63.161 22.082 1.00 32.75 251 ILE A CA 1
ATOM 1948 C C . ILE A 1 251 ? 20.282 62.268 23.110 1.00 32.41 251 ILE A C 1
ATOM 1949 O O . ILE A 1 251 ? 20.925 61.741 24.017 1.00 31.56 251 ILE A O 1
ATOM 1954 N N . VAL A 1 252 ? 18.970 62.116 22.971 1.00 33.01 252 VAL A N 1
ATOM 1955 C CA . VAL A 1 252 ? 18.189 61.275 23.873 1.00 33.40 252 VAL A CA 1
ATOM 1956 C C . VAL A 1 252 ? 17.370 60.300 23.026 1.00 34.53 252 VAL A C 1
ATOM 1957 O O . VAL A 1 252 ? 16.646 60.714 22.118 1.00 34.72 252 VAL A O 1
ATOM 1961 N N . GLY A 1 253 ? 17.496 59.007 23.303 1.00 34.55 253 GLY A N 1
ATOM 1962 C CA . GLY A 1 253 ? 16.744 58.036 22.536 1.00 34.80 253 GLY A CA 1
A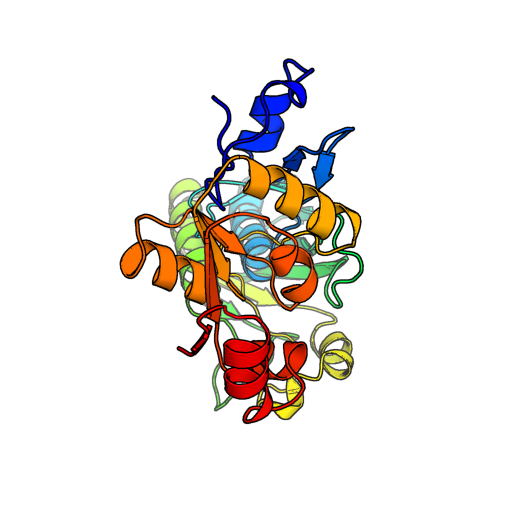TOM 1963 C C . GLY A 1 253 ? 16.820 56.629 23.090 1.00 35.37 253 GLY A C 1
ATOM 1964 O O . GLY A 1 253 ? 17.586 56.349 24.010 1.00 35.45 253 GLY A O 1
ATOM 1965 N N . PHE A 1 254 ? 16.010 55.741 22.527 1.00 35.93 254 PHE A N 1
ATOM 1966 C CA . PHE A 1 254 ? 15.999 54.353 22.953 1.00 35.27 254 PHE A CA 1
ATOM 1967 C C . PHE A 1 254 ? 16.963 53.546 22.086 1.00 35.20 254 PHE A C 1
ATOM 1968 O O . PHE A 1 254 ? 17.201 53.877 20.922 1.00 34.73 254 PHE A O 1
ATOM 1976 N N . PRO A 1 255 ? 17.534 52.476 22.652 1.00 35.07 255 PRO A N 1
ATOM 1977 C CA . PRO A 1 255 ? 18.487 51.574 22.004 1.00 35.33 255 PRO A CA 1
ATOM 1978 C C . PRO A 1 255 ? 18.176 51.228 20.549 1.00 36.99 255 PRO A C 1
ATOM 1979 O O . PRO A 1 255 ? 19.063 51.240 19.687 1.00 36.88 255 PRO A O 1
ATOM 1983 N N . GLY A 1 256 ? 16.909 50.921 20.288 1.00 38.12 256 GLY A N 1
ATOM 1984 C CA . GLY A 1 256 ? 16.477 50.545 18.954 1.00 38.44 256 GLY A CA 1
ATOM 1985 C C . GLY A 1 256 ? 16.843 51.490 17.831 1.00 38.89 256 GLY A C 1
ATOM 1986 O O . GLY A 1 256 ? 17.490 51.085 16.868 1.00 39.11 256 GLY A O 1
ATOM 1987 N N . LEU A 1 257 ? 16.428 52.747 17.950 1.00 39.21 257 LEU A N 1
ATOM 1988 C CA . LEU A 1 257 ? 16.695 53.743 16.921 1.00 39.80 257 LEU A CA 1
ATOM 1989 C C . LEU A 1 257 ? 18.107 54.307 16.973 1.00 41.47 257 LEU A C 1
ATOM 1990 O O . LEU A 1 257 ? 18.661 54.704 15.947 1.00 42.07 257 LEU A O 1
ATOM 1995 N N . LEU A 1 258 ? 18.693 54.344 18.165 1.00 43.37 258 LEU A N 1
ATOM 1996 C CA . LEU A 1 258 ? 20.050 54.856 18.313 1.00 44.88 258 LEU A CA 1
ATOM 1997 C C . LEU A 1 258 ? 21.078 53.973 17.601 1.00 46.34 258 LEU A C 1
ATOM 1998 O O . LEU A 1 258 ? 22.022 54.478 16.993 1.00 45.91 258 LEU A O 1
ATOM 2003 N N . LYS A 1 259 ? 20.904 52.656 17.671 1.00 48.68 259 LYS A N 1
ATOM 2004 C CA . LYS A 1 259 ? 21.846 51.764 17.004 1.00 50.47 259 LYS A CA 1
ATOM 2005 C C . LYS A 1 259 ? 21.616 51.807 15.494 1.00 49.51 259 LYS A C 1
ATOM 2006 O O . LYS A 1 259 ? 22.533 51.553 14.713 1.00 48.60 259 LYS A O 1
ATOM 2012 N N . ILE A 1 260 ? 20.394 52.138 15.084 1.00 48.67 260 ILE A N 1
ATOM 2013 C CA . ILE A 1 260 ? 20.086 52.242 13.661 1.00 48.79 260 ILE A CA 1
ATOM 2014 C C . ILE A 1 260 ? 20.830 53.455 13.103 1.00 49.23 260 ILE A C 1
ATOM 2015 O O . ILE A 1 260 ? 21.377 53.410 12.006 1.00 49.62 260 ILE A O 1
ATOM 2020 N N . TRP A 1 261 ? 20.848 54.545 13.861 1.00 49.36 261 TRP A N 1
ATOM 2021 C CA . TRP A 1 261 ? 21.550 55.743 13.424 1.00 49.62 261 TRP A CA 1
ATOM 2022 C C . TRP A 1 261 ? 23.061 55.531 13.531 1.00 50.61 261 TRP A C 1
ATOM 2023 O O . TRP A 1 261 ? 23.812 55.806 12.592 1.00 50.68 261 TRP A O 1
ATOM 2034 N N . ALA A 1 262 ? 23.496 55.051 14.691 1.00 52.07 262 ALA A N 1
ATOM 2035 C CA . ALA A 1 262 ? 24.910 54.804 14.952 1.00 54.23 262 ALA A CA 1
ATOM 2036 C C . ALA A 1 262 ? 25.446 53.733 14.012 1.00 55.51 262 ALA A C 1
ATOM 2037 O O . ALA A 1 262 ? 26.291 54.005 13.154 1.00 55.86 262 ALA A O 1
ATOM 2039 N N . GLY A 1 263 ? 24.935 52.517 14.188 1.00 56.40 263 GLY A N 1
ATOM 2040 C CA . GLY A 1 263 ? 25.349 51.387 13.378 1.00 56.61 263 GLY A CA 1
ATOM 2041 C C . GLY A 1 263 ? 25.418 50.140 14.240 1.00 57.14 263 GLY A C 1
ATOM 2042 O O . GLY A 1 263 ? 25.461 49.021 13.732 1.00 57.22 263 GLY A O 1
ATOM 2043 N N . SER A 1 264 ? 25.413 50.341 15.555 1.00 57.70 264 SER A N 1
ATOM 2044 C CA . SER A 1 264 ? 25.484 49.251 16.521 1.00 57.97 264 SER A CA 1
ATOM 2045 C C . SER A 1 264 ? 25.423 49.804 17.941 1.00 58.55 264 SER A C 1
ATOM 2046 O O . SER A 1 264 ? 25.778 50.953 18.177 1.00 58.93 264 SER A O 1
ATOM 2049 N N . ARG A 1 265 ? 24.974 48.986 18.886 1.00 59.54 265 ARG A N 1
ATOM 2050 C CA . ARG A 1 265 ? 24.866 49.420 20.280 1.00 60.41 265 ARG A CA 1
ATOM 2051 C C . ARG A 1 265 ? 26.193 49.942 20.834 1.00 60.52 265 ARG A C 1
ATOM 2052 O O . ARG A 1 265 ? 26.223 50.783 21.735 1.00 60.60 265 ARG A O 1
ATOM 2054 N N . ASP A 1 266 ? 27.291 49.439 20.288 1.00 61.34 266 ASP A N 1
ATOM 2055 C CA . ASP A 1 266 ? 28.612 49.853 20.736 1.00 61.86 266 ASP A CA 1
ATOM 2056 C C . ASP A 1 266 ? 29.080 51.118 20.028 1.00 60.73 266 ASP A C 1
ATOM 2057 O O . ASP A 1 266 ? 29.927 51.843 20.547 1.00 61.82 266 ASP A O 1
ATOM 2062 N N . ARG A 1 267 ? 28.526 51.378 18.846 1.00 58.91 267 ARG A N 1
ATOM 2063 C CA . ARG A 1 267 ? 28.887 52.564 18.070 1.00 56.73 267 ARG A CA 1
ATOM 2064 C C . ARG A 1 267 ? 28.176 53.835 18.536 1.00 55.44 267 ARG A C 1
ATOM 2065 O O . ARG A 1 267 ? 28.521 54.935 18.102 1.00 55.06 267 ARG A O 1
ATOM 2073 N N . ILE A 1 268 ? 27.186 53.680 19.416 1.00 54.15 268 ILE A N 1
ATOM 2074 C CA . ILE A 1 268 ? 26.446 54.825 19.951 1.00 52.59 268 ILE A CA 1
ATOM 2075 C C . ILE A 1 268 ? 27.421 55.690 20.756 1.00 52.56 268 ILE A C 1
ATOM 2076 O O . ILE A 1 268 ? 27.768 56.805 20.349 1.00 50.99 268 ILE A O 1
ATOM 2081 N N . GLU A 1 269 ? 27.862 55.151 21.894 1.00 53.36 269 GLU A N 1
ATOM 2082 C CA . GLU A 1 269 ? 28.799 55.824 22.792 1.00 53.75 269 GLU A CA 1
ATOM 2083 C C . GLU A 1 269 ? 30.078 56.245 22.076 1.00 53.83 269 GLU A C 1
ATOM 2084 O O . GLU A 1 269 ? 30.704 57.234 22.458 1.00 54.29 269 GLU A O 1
ATOM 2090 N N . GLU A 1 270 ? 30.468 55.495 21.047 1.00 53.61 270 GLU A N 1
ATOM 2091 C CA . GLU A 1 270 ? 31.661 55.826 20.270 1.00 53.81 270 GLU A CA 1
ATOM 2092 C C . GLU A 1 270 ? 31.353 57.045 19.405 1.00 53.28 270 GLU A C 1
ATOM 2093 O O . GLU A 1 270 ? 32.132 57.997 19.355 1.00 51.88 270 GLU A O 1
ATOM 2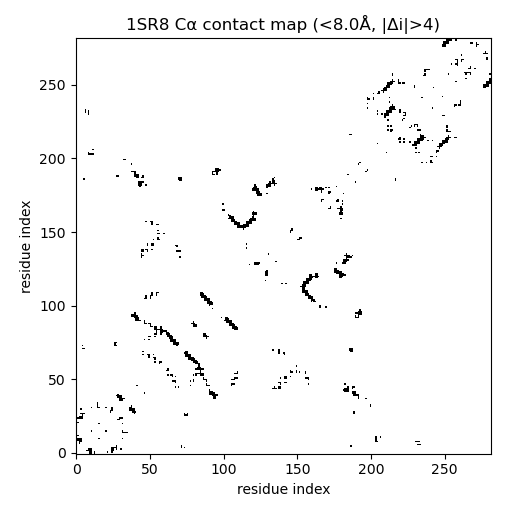099 N N . ARG A 1 271 ? 30.210 56.996 18.721 1.00 52.90 271 ARG A N 1
ATOM 2100 C CA . ARG A 1 271 ? 29.759 58.095 17.875 1.00 52.68 271 ARG A CA 1
ATOM 2101 C C . ARG A 1 271 ? 29.517 59.309 18.761 1.00 52.32 271 ARG A C 1
ATOM 2102 O O . ARG A 1 271 ? 29.697 60.447 18.330 1.00 51.93 271 ARG A O 1
ATOM 2110 N N . ALA A 1 272 ? 29.102 59.055 20.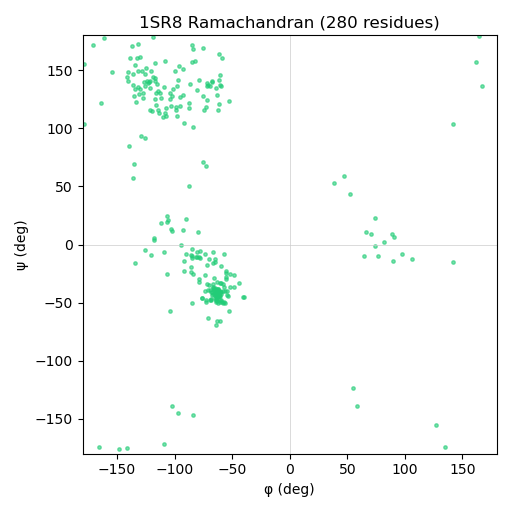000 1.00 51.61 272 ALA A N 1
ATOM 2111 C CA . ALA A 1 272 ? 28.839 60.122 20.958 1.00 51.88 272 ALA A CA 1
ATOM 2112 C C . ALA A 1 272 ? 30.106 60.933 21.212 1.00 52.40 272 ALA A C 1
ATOM 2113 O O . ALA A 1 272 ? 30.181 62.111 20.869 1.00 52.20 272 ALA A O 1
ATOM 2115 N N . ARG A 1 273 ? 31.104 60.299 21.814 1.00 53.34 273 ARG A N 1
ATOM 2116 C CA . ARG A 1 273 ? 32.359 60.982 22.099 1.00 54.03 273 ARG A CA 1
ATOM 2117 C C . ARG A 1 273 ? 33.079 61.371 20.804 1.00 53.15 273 ARG A C 1
ATOM 2118 O O . ARG A 1 273 ? 33.985 62.205 20.804 1.00 53.27 273 ARG A O 1
ATOM 2126 N N . GLU A 1 274 ? 32.637 60.783 19.698 1.00 52.51 274 GLU A N 1
ATOM 2127 C CA . GLU A 1 274 ? 33.204 61.039 18.375 1.00 51.36 274 GLU A CA 1
ATOM 2128 C C . GLU A 1 274 ? 32.588 62.275 17.708 1.00 50.08 274 GLU A C 1
ATOM 2129 O O . GLU A 1 274 ? 33.064 62.737 16.673 1.00 50.93 274 GLU A O 1
ATOM 2135 N N . GLU A 1 275 ? 31.525 62.802 18.307 1.00 47.93 275 GLU A N 1
ATOM 2136 C CA . GLU A 1 275 ? 30.836 63.976 17.785 1.00 44.36 275 GLU A CA 1
ATOM 2137 C C . GLU A 1 275 ? 30.869 65.092 18.817 1.00 42.87 275 GLU A C 1
ATOM 2138 O O . GLU A 1 275 ? 30.474 66.217 18.534 1.00 43.65 275 GLU A O 1
ATOM 2144 N N . GLY A 1 276 ? 31.327 64.769 20.020 1.00 40.91 276 GLY A N 1
ATOM 2145 C CA . GLY A 1 276 ? 31.388 65.762 21.076 1.00 39.28 276 GLY A CA 1
ATOM 2146 C C . GLY A 1 276 ? 30.018 66.077 21.644 1.00 38.54 276 GLY A C 1
ATOM 2147 O O . GLY A 1 276 ? 29.804 67.149 22.221 1.00 38.98 276 GLY A O 1
ATOM 2148 N N . VAL A 1 277 ? 29.088 65.137 21.483 1.00 36.91 277 VAL A N 1
ATOM 2149 C CA . VAL A 1 277 ? 27.721 65.297 21.971 1.00 34.43 277 VAL A CA 1
ATOM 2150 C C . VAL A 1 277 ? 27.290 64.114 22.834 1.00 33.53 277 VAL A C 1
ATOM 2151 O O . VAL A 1 277 ? 27.449 62.953 22.455 1.00 31.92 277 VAL A O 1
ATOM 2155 N N . ARG A 1 278 ? 26.742 64.421 24.002 1.00 32.71 278 ARG A N 1
ATOM 2156 C CA . ARG A 1 278 ? 26.296 63.387 24.912 1.00 33.18 278 ARG A CA 1
ATOM 2157 C C . ARG A 1 278 ? 25.098 62.643 24.334 1.00 34.94 278 ARG A C 1
ATOM 2158 O O . ARG A 1 278 ? 24.214 63.254 23.731 1.00 34.30 278 ARG A O 1
ATOM 2166 N N . VAL A 1 279 ? 25.086 61.321 24.515 1.00 35.74 279 VAL A N 1
ATOM 2167 C CA . VAL A 1 279 ? 23.983 60.475 24.062 1.00 35.12 279 VAL A CA 1
ATOM 2168 C C . VAL A 1 279 ? 23.381 59.777 25.277 1.00 34.62 279 VAL A C 1
ATOM 2169 O O . VAL A 1 279 ? 24.048 58.973 25.928 1.00 34.21 279 VAL A O 1
ATOM 2173 N N . VAL A 1 280 ? 22.130 60.108 25.586 1.00 34.30 280 VAL A N 1
ATOM 2174 C CA . VAL A 1 280 ? 21.418 59.513 26.711 1.00 34.55 280 VAL A CA 1
ATOM 2175 C C . VAL A 1 280 ? 20.526 58.386 26.202 1.00 35.96 280 VAL A C 1
ATOM 2176 O O . VAL A 1 280 ? 19.531 58.623 25.512 1.00 35.97 280 VAL A O 1
ATOM 2180 N N . VAL A 1 281 ? 20.887 57.156 26.535 1.00 36.05 281 VAL A N 1
ATOM 2181 C CA . VAL A 1 281 ? 20.105 56.018 26.107 1.00 36.77 281 VAL A CA 1
ATOM 2182 C C . VAL A 1 281 ? 19.142 55.641 27.229 1.00 39.20 281 VAL A C 1
ATOM 2183 O O . VAL A 1 281 ? 19.554 55.325 28.346 1.00 38.70 281 VAL A O 1
ATOM 2187 N N . ILE A 1 282 ? 17.852 55.713 26.927 1.00 41.51 282 ILE A N 1
ATOM 2188 C CA . ILE A 1 282 ? 16.809 55.381 27.888 1.00 44.52 282 ILE A CA 1
ATOM 2189 C C . ILE A 1 282 ? 16.110 54.088 27.474 1.00 46.72 282 ILE A C 1
ATOM 2190 O O . ILE A 1 282 ? 16.461 53.543 26.402 1.00 47.77 282 ILE A O 1
#

B-factor: mean 33.69, std 11.88, range [7.2, 76.45]

InterPro domains:
  IPR002748 Cobalt-precorrin-5B C(1)-methyltransferase CbiD [MF_00787] (38-292)
  IPR002748 Cobalt-precorrin-5B C(1)-methyltransferase CbiD [PF01888] (38-245)
  IPR002748 Cobalt-precorrin-5B C(1)-methyltransferase CbiD [PTHR35863] (35-263)
  IPR036074 CbiD superfamily [G3DSA:3.30.2110.10] (40-192)
  IPR036074 CbiD superfamily [SSF111342] (1-274)

Secondary structure (DSSP, 8-state):
--B-TTT-PBPPGGG---SSHHHHHHTTSEEEETTEEEE-EE-HHHHHHHHHHHHHHGGGS-EEEEEE--TTS--EEEEEEEETTEEEEE---TT-S--TTTT-EEEEEEESS-EEEE-TEE-EETTEE-B-HHHHHHHHHHHHHHHHHTT--SEEEEE-TTHHHHHHTT-GGGGT-BSEE-B--SSSEE---SHHHHHHHHHHGGG-SEEEEESSHHHHHHHHHH-TTSEEEE-TT-HHHHTT-SSEEEEEE-HHHHHHHHSSHHHHHHHHHTTT-EEEE-

Sequence (282 aa):
MLIDPIELYRYPEKWIKDRDAEKKVRSGLYILTEDGYLRRGITTGTTASAAAVAAIASLKEKVEKVKVSTPAGVDVEVEVEAEKGFARVRKFSGDHEFDVTNGIIFEAEVCETSGIFFGRGVGVKAGEKAVSRSAKLQILENFIKASREFNFSGGVRISVPDGEEVAKKTGNEKVGIKGGISILGTTGFVEPWCKKLVETKLKIAMQYHRIAITTGRKAWLYARKKFPEYQPFVFGVHIDEALKHPGEKIIVGFPGLLKIWAGSRDRIEERAREEGVRVVVI

Organism: Archaeoglobus fulgidus (strain ATCC 49558 / DSM 4304 / JCM 9628 / NBRC 100126 / VC-16) (NCBI:txid224325)

CATH classification: 3.30.1990.10 (+2 more: 3.30.2110.10, 3.40.50.10720)